Protein AF-A0A1Q3TBZ7-F1 (afdb_monomer_lite)

Sequence (294 aa):
MTLPQETADLIASLLERVKSDPQHLLSAPDRIRIYRSLGPSRVQFTEEEIKEWQSRTFVWEKHPFDFLDDADVFVENPSVDENSVIDSYKTRFRAFSKADYALSWLAVLTVEHVLFIWEGWDWRSYQFYKFNDQPKREVRKIINTARKLLQNKISFKKTFDLFCEDFCTGLNIDNWVPYQVYSVYEAAYHVLGFIISYNNDDLVKHCVIYNNRYDNYDEADYSPDFVMSSVKAYTAIDPNPPGEYKLWPLKFDLEKRLEFWLWWLSEAIPQAWELAHTSENQISSVKKNGTVKF

Structure (mmCIF, N/CA/C/O backbone):
data_AF-A0A1Q3TBZ7-F1
#
_entry.id   AF-A0A1Q3TBZ7-F1
#
loop_
_atom_site.group_PDB
_atom_site.id
_atom_site.type_symbol
_atom_site.label_atom_id
_atom_site.label_alt_id
_atom_site.label_comp_id
_atom_site.label_asym_id
_atom_site.label_entity_id
_atom_site.label_seq_id
_atom_site.pdbx_PDB_ins_code
_atom_site.Cartn_x
_atom_site.Cartn_y
_atom_site.Cartn_z
_atom_site.occupancy
_atom_site.B_iso_or_equiv
_atom_site.auth_seq_id
_atom_site.auth_comp_id
_atom_site.auth_asym_id
_atom_site.auth_atom_id
_atom_site.pdbx_PDB_model_num
ATOM 1 N N . MET A 1 1 ? -10.489 -15.122 9.606 1.00 80.38 1 MET A N 1
ATOM 2 C CA . MET A 1 1 ? -11.816 -14.485 9.516 1.00 80.38 1 MET A CA 1
ATOM 3 C C . MET A 1 1 ? -12.243 -14.471 8.057 1.00 80.38 1 MET A C 1
ATOM 5 O O . MET A 1 1 ? -11.481 -14.888 7.198 1.00 80.38 1 MET A O 1
ATOM 9 N N . THR A 1 2 ? -13.484 -14.094 7.766 1.00 91.56 2 THR A N 1
ATOM 10 C CA . THR A 1 2 ? -13.932 -13.866 6.388 1.00 91.56 2 THR A CA 1
ATOM 11 C C . THR A 1 2 ? -13.923 -12.364 6.102 1.00 91.56 2 THR A C 1
ATOM 13 O O . THR A 1 2 ? -14.198 -11.554 6.998 1.00 91.56 2 THR A O 1
ATOM 16 N N . LEU A 1 3 ? -13.571 -11.985 4.871 1.00 95.50 3 LEU A N 1
ATOM 17 C CA . LEU A 1 3 ? -13.755 -10.619 4.373 1.00 95.50 3 LEU A CA 1
ATOM 18 C C . LEU A 1 3 ? -15.242 -10.226 4.436 1.00 95.50 3 LEU A C 1
ATOM 20 O O . LEU A 1 3 ? -16.102 -11.115 4.430 1.00 95.50 3 LEU A O 1
ATOM 24 N N . PRO A 1 4 ? -15.574 -8.922 4.478 1.00 96.50 4 PRO A N 1
ATOM 25 C CA . PRO A 1 4 ? -16.933 -8.479 4.189 1.00 96.50 4 PRO A CA 1
ATOM 26 C C . PRO A 1 4 ? -17.381 -9.046 2.837 1.00 96.50 4 PRO A C 1
ATOM 28 O O . PRO A 1 4 ? -16.610 -9.027 1.876 1.00 96.50 4 PRO A O 1
ATOM 31 N N . GLN A 1 5 ? -18.612 -9.562 2.762 1.00 96.94 5 GLN A N 1
ATOM 32 C CA . GLN A 1 5 ? -19.115 -10.206 1.541 1.00 96.94 5 GLN A CA 1
ATOM 33 C C . GLN A 1 5 ? -19.041 -9.257 0.338 1.00 96.94 5 GLN A C 1
ATOM 35 O O . GLN A 1 5 ? -18.588 -9.654 -0.727 1.00 96.94 5 GLN A O 1
ATOM 40 N N . GLU A 1 6 ? -19.380 -7.982 0.545 1.00 96.75 6 GLU A N 1
ATOM 41 C CA . GLU A 1 6 ? -19.264 -6.934 -0.473 1.00 96.75 6 GLU A CA 1
ATOM 42 C C . GLU A 1 6 ? -17.832 -6.799 -1.018 1.00 96.75 6 GLU A C 1
ATOM 44 O O . GLU A 1 6 ? -17.641 -6.714 -2.230 1.00 96.75 6 GLU A O 1
ATOM 49 N N . THR A 1 7 ? -16.813 -6.835 -0.150 1.00 96.69 7 THR A N 1
ATOM 50 C CA . THR A 1 7 ? -15.405 -6.817 -0.577 1.00 96.69 7 THR A CA 1
ATOM 51 C C . THR A 1 7 ? -15.050 -8.067 -1.370 1.00 96.69 7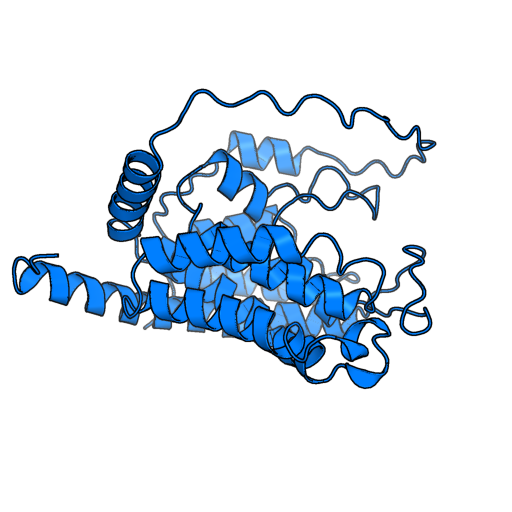 THR A C 1
ATOM 53 O O . THR A 1 7 ? -14.385 -7.963 -2.396 1.00 96.69 7 THR A O 1
ATOM 56 N N . ALA A 1 8 ? -15.485 -9.244 -0.916 1.00 97.81 8 ALA A N 1
ATOM 57 C CA . ALA A 1 8 ? -15.200 -10.504 -1.598 1.00 97.81 8 ALA A CA 1
ATOM 58 C C . ALA A 1 8 ? -15.819 -10.543 -3.008 1.00 97.81 8 ALA A C 1
ATOM 60 O O . ALA A 1 8 ? -15.132 -10.897 -3.968 1.00 97.81 8 ALA A O 1
ATOM 61 N N . ASP A 1 9 ? -17.073 -10.108 -3.144 1.00 97.94 9 ASP A N 1
ATOM 62 C CA . ASP A 1 9 ? -17.777 -10.032 -4.429 1.00 97.94 9 ASP A CA 1
ATOM 63 C C . ASP A 1 9 ? -17.117 -9.009 -5.367 1.00 97.94 9 ASP A C 1
ATOM 65 O O . ASP A 1 9 ? -16.922 -9.272 -6.559 1.00 97.94 9 ASP A O 1
ATOM 69 N N . LEU A 1 10 ? -16.709 -7.854 -4.827 1.00 97.12 10 LEU A N 1
ATOM 70 C CA . LEU A 1 10 ? -15.988 -6.831 -5.579 1.00 97.12 10 LEU A CA 1
ATOM 71 C C . LEU A 1 10 ? -14.628 -7.341 -6.074 1.00 97.12 10 LEU A C 1
ATOM 73 O O . LEU A 1 10 ? -14.306 -7.158 -7.247 1.00 97.12 10 LEU A O 1
ATOM 77 N N . ILE A 1 11 ? -13.850 -8.006 -5.215 1.00 97.81 11 ILE A N 1
ATOM 78 C CA . ILE A 1 11 ? -12.563 -8.618 -5.579 1.00 97.81 11 ILE A CA 1
ATOM 79 C C . ILE A 1 11 ? -12.757 -9.633 -6.706 1.00 97.81 11 ILE A C 1
ATOM 81 O O . ILE A 1 11 ? -12.030 -9.578 -7.697 1.00 97.81 11 ILE A O 1
ATOM 85 N N . ALA A 1 12 ? -13.754 -10.517 -6.598 1.00 97.75 12 ALA A N 1
ATOM 86 C CA . ALA A 1 12 ? -14.045 -11.507 -7.633 1.00 97.75 12 ALA A CA 1
ATOM 87 C C . ALA A 1 12 ? -14.359 -10.842 -8.985 1.00 97.75 12 ALA A C 1
ATOM 89 O O . ALA A 1 12 ? -13.811 -11.241 -10.012 1.00 97.75 12 ALA A O 1
ATOM 90 N N . SER A 1 13 ? -15.174 -9.782 -8.988 1.00 97.75 13 SER A N 1
ATOM 91 C CA . SER A 1 13 ? -15.486 -9.028 -10.207 1.00 97.75 13 SER A CA 1
ATOM 92 C C . SER A 1 13 ? -14.256 -8.332 -10.803 1.00 97.75 13 SER A C 1
ATOM 94 O O . SER A 1 13 ? -14.062 -8.362 -12.021 1.00 97.75 13 SER A O 1
ATOM 96 N N . LEU A 1 14 ? -13.417 -7.714 -9.966 1.00 96.38 14 LEU A N 1
ATOM 97 C CA . LEU A 1 14 ? -12.223 -6.995 -10.415 1.00 96.38 14 LEU A CA 1
ATOM 98 C C . LEU A 1 14 ? -11.139 -7.939 -10.936 1.00 96.38 14 LEU A C 1
ATOM 100 O O . LEU A 1 14 ? -10.486 -7.601 -11.920 1.00 96.38 14 LEU A O 1
ATOM 104 N N . LEU A 1 15 ? -10.992 -9.125 -10.342 1.00 97.44 15 LEU A N 1
ATOM 105 C CA . LEU A 1 15 ? -10.084 -10.166 -10.825 1.00 97.44 15 LEU A CA 1
ATOM 106 C C . LEU A 1 15 ? -10.409 -10.566 -12.265 1.00 97.44 15 LEU A C 1
ATOM 108 O O . LEU A 1 15 ? -9.515 -10.591 -13.107 1.00 97.44 15 LEU A O 1
ATOM 112 N N . GLU A 1 16 ? -11.679 -10.837 -12.570 1.00 97.31 16 GLU A N 1
ATOM 113 C CA . GLU A 1 16 ? -12.085 -11.199 -13.933 1.00 97.31 16 GLU A CA 1
ATOM 114 C C . GLU A 1 16 ? -11.843 -10.055 -14.916 1.00 97.31 16 GLU A C 1
ATOM 116 O O . GLU A 1 16 ? -11.332 -10.269 -16.018 1.00 97.31 16 GLU A O 1
ATOM 121 N N . ARG A 1 17 ? -12.113 -8.818 -14.492 1.00 95.94 17 ARG A N 1
ATOM 122 C CA . ARG A 1 17 ? -11.884 -7.651 -15.339 1.00 95.94 17 ARG A CA 1
ATOM 123 C C . ARG A 1 17 ? -10.400 -7.433 -15.638 1.00 95.94 17 ARG A C 1
ATOM 125 O O . ARG A 1 17 ? -10.059 -7.275 -16.805 1.00 95.94 17 ARG A O 1
ATOM 132 N N . VAL A 1 18 ? -9.525 -7.469 -14.628 1.00 93.56 18 VAL A N 1
ATOM 133 C CA . VAL A 1 18 ? -8.070 -7.294 -14.805 1.00 93.56 18 VAL A CA 1
ATOM 134 C C . VAL A 1 18 ? -7.483 -8.382 -15.709 1.00 93.56 18 VAL A C 1
ATOM 136 O O . VAL A 1 18 ? -6.652 -8.075 -16.560 1.00 93.56 18 VAL A O 1
ATOM 139 N N . LYS A 1 19 ? -7.948 -9.634 -15.590 1.00 96.25 19 LYS A N 1
ATOM 140 C CA . LYS A 1 19 ? -7.537 -10.727 -16.490 1.00 96.25 19 LYS A CA 1
ATOM 141 C C . LYS A 1 19 ? -7.968 -10.489 -17.939 1.00 96.25 19 LYS A C 1
ATOM 143 O O . LYS A 1 19 ? -7.244 -10.865 -18.853 1.00 96.25 19 LYS A O 1
ATOM 148 N N . SER A 1 20 ? -9.150 -9.904 -18.145 1.00 95.25 20 SER A N 1
ATOM 149 C CA . SER A 1 20 ? -9.705 -9.643 -19.481 1.00 95.25 20 SER A CA 1
ATOM 150 C C . SER A 1 20 ? -9.170 -8.371 -20.153 1.00 95.25 20 SER A C 1
ATOM 152 O O . SER A 1 20 ? -9.273 -8.239 -21.371 1.00 95.25 20 SER A O 1
ATOM 154 N N . ASP A 1 21 ? -8.619 -7.436 -19.376 1.00 89.38 21 ASP A N 1
ATOM 155 C CA . ASP A 1 21 ? -8.063 -6.177 -19.872 1.00 89.38 21 ASP A CA 1
ATOM 156 C C . ASP A 1 21 ? -6.666 -6.415 -20.477 1.00 89.38 21 ASP A C 1
ATOM 158 O O . ASP A 1 21 ? -5.780 -6.866 -19.754 1.00 89.38 21 ASP A O 1
ATOM 162 N N . PRO A 1 22 ? -6.413 -6.082 -21.759 1.00 85.12 22 PRO A N 1
ATOM 163 C CA . PRO A 1 22 ? -5.099 -6.262 -22.384 1.00 85.12 22 PRO A CA 1
ATOM 164 C C . PRO A 1 22 ? -3.977 -5.421 -21.752 1.00 85.12 22 PRO A C 1
ATOM 166 O O . PRO A 1 22 ? -2.804 -5.697 -21.992 1.00 85.12 22 PRO A O 1
ATOM 169 N N . GLN A 1 23 ? -4.312 -4.379 -20.989 1.00 87.56 23 GLN A N 1
ATOM 170 C CA . GLN A 1 23 ? -3.363 -3.535 -20.256 1.00 87.56 23 GLN A CA 1
ATOM 171 C C . GLN A 1 23 ? -3.287 -3.886 -18.765 1.00 87.56 23 GLN A C 1
ATOM 173 O O . GLN A 1 23 ? -2.475 -3.294 -18.041 1.00 87.56 23 GLN A O 1
ATOM 178 N N . HIS A 1 24 ? -4.121 -4.831 -18.314 1.00 88.81 24 HIS A N 1
ATOM 179 C CA . HIS A 1 24 ? -4.239 -5.276 -16.928 1.00 88.81 24 HIS A CA 1
ATOM 180 C C . HIS A 1 24 ? -4.351 -4.099 -15.951 1.00 88.81 24 HIS A C 1
ATOM 182 O O . HIS A 1 24 ? -3.611 -4.023 -14.970 1.00 88.81 24 HIS A O 1
ATOM 188 N N . LEU A 1 25 ? -5.226 -3.128 -16.237 1.00 84.69 25 LEU A N 1
ATOM 189 C CA . LEU A 1 25 ? -5.351 -1.931 -15.412 1.00 84.69 25 LEU A CA 1
ATOM 190 C C . LEU A 1 25 ? -6.338 -2.151 -14.264 1.00 84.69 25 LEU A C 1
ATOM 192 O O . LEU A 1 25 ? -7.473 -2.605 -14.436 1.00 84.69 25 LEU A O 1
ATOM 196 N N . LEU A 1 26 ? -5.920 -1.738 -13.071 1.00 87.44 26 LEU A N 1
ATOM 197 C CA . LEU A 1 26 ? -6.809 -1.543 -11.935 1.00 87.44 26 LEU A CA 1
ATOM 198 C C . LEU A 1 26 ? -6.914 -0.044 -11.663 1.00 87.44 26 LEU A C 1
ATOM 200 O O . LEU A 1 26 ? -5.992 0.550 -11.111 1.00 87.44 26 LEU A O 1
ATOM 204 N N . SER A 1 27 ? -8.022 0.573 -12.074 1.00 85.88 27 SER A N 1
ATOM 205 C CA . SER A 1 27 ? -8.202 2.027 -11.992 1.00 85.88 27 SER A CA 1
ATOM 206 C C . SER A 1 27 ? -8.231 2.543 -10.545 1.00 85.88 27 SER A C 1
ATOM 208 O O . SER A 1 27 ? -8.596 1.809 -9.621 1.00 85.88 27 SER A O 1
ATOM 210 N N . ALA A 1 28 ? -7.902 3.823 -10.338 1.00 82.38 28 ALA A N 1
ATOM 211 C CA . ALA A 1 28 ? -8.024 4.462 -9.024 1.00 82.38 28 ALA A CA 1
ATOM 212 C C . ALA A 1 28 ? -9.450 4.356 -8.437 1.00 82.38 28 ALA A C 1
ATOM 214 O O . ALA A 1 28 ? -9.572 3.942 -7.281 1.00 82.38 28 ALA A O 1
ATOM 215 N N . PRO A 1 29 ? -10.540 4.597 -9.204 1.00 82.19 29 PRO A N 1
ATOM 216 C CA . PRO A 1 29 ? -11.900 4.332 -8.734 1.00 82.19 29 PRO A CA 1
ATOM 217 C C . PRO A 1 29 ? -12.124 2.916 -8.191 1.00 82.19 29 PRO A C 1
ATOM 219 O O . PRO A 1 29 ? -12.832 2.750 -7.201 1.00 82.19 29 PRO A O 1
ATOM 222 N N . ASP A 1 30 ? -11.523 1.884 -8.786 1.00 87.69 30 ASP A N 1
ATOM 223 C CA . ASP A 1 30 ? -11.695 0.514 -8.291 1.00 87.69 30 ASP A CA 1
ATOM 224 C C . ASP A 1 30 ? -10.917 0.248 -7.009 1.00 87.69 30 ASP A C 1
ATOM 226 O O . ASP A 1 30 ? -11.451 -0.394 -6.104 1.00 87.69 30 ASP A O 1
ATOM 230 N N . ARG A 1 31 ? -9.705 0.803 -6.882 1.00 89.50 31 ARG A N 1
ATOM 231 C CA . ARG A 1 31 ? -8.958 0.773 -5.615 1.00 89.50 31 ARG A CA 1
ATOM 232 C C . ARG A 1 31 ? -9.756 1.460 -4.499 1.00 89.50 31 ARG A C 1
ATOM 234 O O . ARG A 1 31 ? -9.918 0.894 -3.423 1.00 89.50 31 ARG A O 1
ATOM 241 N N . ILE A 1 32 ? -10.367 2.612 -4.782 1.00 85.06 32 ILE A N 1
ATOM 242 C CA . ILE A 1 32 ? -11.238 3.333 -3.836 1.00 85.06 32 ILE A CA 1
ATOM 243 C C . ILE A 1 32 ? -12.468 2.499 -3.449 1.00 85.06 32 ILE A C 1
ATOM 245 O O . ILE A 1 32 ? -12.825 2.434 -2.270 1.00 85.06 32 ILE A O 1
ATOM 249 N N . ARG A 1 33 ? -13.113 1.830 -4.415 1.00 88.81 33 ARG A N 1
ATOM 250 C CA . ARG A 1 33 ? -14.248 0.930 -4.139 1.00 88.81 33 ARG A CA 1
ATOM 251 C C . ARG A 1 33 ? -13.844 -0.211 -3.210 1.00 88.81 33 ARG A C 1
ATOM 253 O O . ARG A 1 33 ? -14.590 -0.513 -2.281 1.00 88.81 33 ARG A O 1
ATOM 260 N N . ILE A 1 34 ? -12.659 -0.793 -3.406 1.00 92.38 34 ILE A N 1
ATOM 261 C CA . ILE A 1 34 ? -12.113 -1.805 -2.493 1.00 92.38 34 ILE A CA 1
ATOM 262 C C . ILE A 1 34 ? -11.983 -1.218 -1.090 1.00 92.38 34 ILE A C 1
ATOM 264 O O . ILE A 1 34 ? -12.504 -1.807 -0.144 1.00 92.38 34 ILE A O 1
ATOM 268 N N . TYR A 1 35 ? -11.367 -0.044 -0.950 1.00 90.50 35 TYR A N 1
ATOM 269 C CA . TYR A 1 35 ? -11.140 0.578 0.356 1.00 90.50 35 TYR A CA 1
ATOM 270 C C . TYR A 1 35 ? -12.447 0.862 1.102 1.00 90.50 35 TYR A C 1
ATOM 272 O O . TYR A 1 35 ? -12.544 0.566 2.290 1.00 90.50 35 TYR A O 1
ATOM 280 N N . ARG A 1 36 ? -13.480 1.342 0.399 1.00 89.12 36 ARG A N 1
ATOM 281 C CA . ARG A 1 36 ? -14.821 1.554 0.974 1.00 89.12 36 ARG A CA 1
ATOM 282 C C . ARG A 1 36 ? -15.500 0.248 1.378 1.00 89.12 36 ARG A C 1
ATOM 284 O O . ARG A 1 36 ? -16.144 0.199 2.422 1.00 89.12 36 ARG A O 1
ATOM 291 N N . SER A 1 37 ? -15.339 -0.809 0.581 1.00 93.88 37 SER A N 1
ATOM 292 C CA . SER A 1 37 ? -15.982 -2.101 0.853 1.00 93.88 37 SER A CA 1
ATOM 293 C C . SER A 1 37 ? -15.469 -2.769 2.137 1.00 93.88 37 SER A C 1
ATOM 295 O O . SER A 1 37 ? -16.189 -3.565 2.735 1.00 93.88 37 SER A O 1
ATOM 297 N N . LEU A 1 38 ? -14.254 -2.430 2.600 1.00 93.44 38 LEU A N 1
ATOM 298 C CA . LEU A 1 38 ? -13.682 -2.960 3.849 1.00 93.44 38 LEU A CA 1
ATOM 299 C C . LEU A 1 38 ? -14.475 -2.535 5.098 1.00 93.44 38 LEU A C 1
ATOM 301 O O . LEU A 1 38 ? -14.309 -3.126 6.167 1.00 93.44 38 LEU A O 1
ATOM 305 N N . GLY A 1 39 ? -15.344 -1.531 4.977 1.00 91.31 39 GLY A N 1
ATOM 306 C CA . GLY A 1 39 ? -16.244 -1.075 6.026 1.00 91.31 39 GLY A CA 1
ATOM 307 C C . GLY A 1 39 ? -16.071 0.409 6.351 1.00 91.31 39 GLY A C 1
ATOM 308 O O . GLY A 1 39 ? -15.391 1.137 5.628 1.00 91.31 39 GLY A O 1
ATOM 309 N N . PRO A 1 40 ? -16.690 0.884 7.447 1.00 88.81 40 PRO A N 1
ATOM 310 C CA . PRO A 1 40 ? -16.622 2.286 7.836 1.00 88.81 40 PRO A CA 1
ATOM 311 C C . PRO A 1 40 ? -15.175 2.706 8.109 1.00 88.81 40 PRO A C 1
ATOM 313 O O . PRO A 1 40 ? -14.590 2.280 9.101 1.00 88.81 40 PRO A O 1
ATOM 316 N N . SER A 1 41 ? -14.627 3.549 7.236 1.00 83.62 41 SER A N 1
ATOM 317 C CA . SER A 1 41 ? -13.328 4.203 7.393 1.00 83.62 41 SER A CA 1
ATOM 318 C C . SER A 1 41 ? -13.528 5.677 7.739 1.00 83.62 41 SER A C 1
ATOM 320 O O . SER A 1 41 ? -14.562 6.274 7.426 1.00 83.62 41 SER A O 1
ATOM 322 N N . ARG A 1 42 ? -12.533 6.278 8.396 1.00 75.69 42 ARG A N 1
ATOM 323 C CA . ARG A 1 42 ? -12.481 7.738 8.564 1.00 75.69 42 ARG A CA 1
ATOM 324 C C . ARG A 1 42 ? -12.285 8.463 7.238 1.00 75.69 42 ARG A C 1
ATOM 326 O O . ARG A 1 42 ? -12.772 9.576 7.094 1.00 75.69 42 ARG A O 1
ATOM 333 N N . VAL A 1 43 ? -11.627 7.812 6.285 1.00 70.06 43 VAL A N 1
ATOM 334 C CA . VAL A 1 43 ? -11.429 8.344 4.943 1.00 70.06 43 VAL A CA 1
ATOM 335 C C . VAL A 1 43 ? -12.746 8.202 4.195 1.00 70.06 43 VAL A C 1
ATOM 337 O O . VAL A 1 43 ? -13.139 7.103 3.796 1.00 70.06 43 VAL A O 1
ATOM 340 N N . GLN A 1 44 ? -13.456 9.316 4.045 1.00 71.88 44 GLN A N 1
ATOM 341 C CA . GLN A 1 44 ? -14.681 9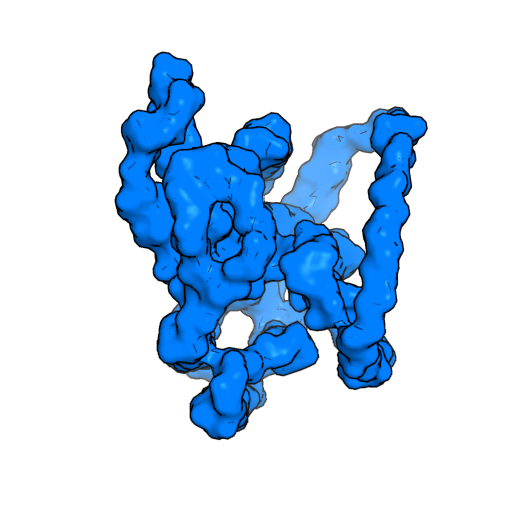.359 3.259 1.00 71.88 44 GLN A CA 1
ATOM 342 C C . GLN A 1 44 ? -14.387 9.920 1.872 1.00 71.88 44 GLN A C 1
ATOM 344 O O . GLN A 1 44 ? -13.834 11.009 1.729 1.00 71.88 44 GLN A O 1
ATOM 349 N N . PHE A 1 45 ? -14.789 9.156 0.861 1.00 70.75 45 PHE A N 1
ATOM 350 C CA . PHE A 1 45 ? -14.828 9.591 -0.528 1.00 70.75 45 PHE A CA 1
ATOM 351 C C . PHE A 1 45 ? -16.293 9.834 -0.881 1.00 70.75 45 PHE A C 1
ATOM 353 O O . PHE A 1 45 ? -17.111 8.915 -0.743 1.00 70.75 45 PHE A O 1
ATOM 360 N N . THR A 1 46 ? -16.644 11.055 -1.277 1.00 77.81 46 THR A N 1
ATOM 361 C CA . THR A 1 46 ? -18.022 11.365 -1.678 1.00 77.81 46 THR A CA 1
ATOM 362 C C . THR A 1 46 ? -18.326 10.763 -3.053 1.00 77.81 46 THR A C 1
ATOM 364 O O . THR A 1 46 ? -17.429 10.479 -3.850 1.00 77.81 46 THR A O 1
ATOM 367 N N . GLU A 1 47 ? -19.605 10.525 -3.351 1.00 76.56 47 GLU A N 1
ATOM 368 C CA . GLU A 1 47 ? -20.004 10.050 -4.683 1.00 76.56 47 GLU A CA 1
ATOM 369 C C . GLU A 1 47 ? -19.713 11.107 -5.753 1.00 76.56 47 GLU A C 1
ATOM 371 O O . GLU A 1 47 ? -19.384 10.767 -6.886 1.00 76.56 47 GLU A O 1
ATOM 376 N N . GLU A 1 48 ? -19.817 12.388 -5.400 1.00 78.81 48 GLU A N 1
ATOM 377 C CA . GLU A 1 48 ? -19.476 13.517 -6.261 1.00 78.81 48 GLU A CA 1
ATOM 378 C C . GLU A 1 48 ? -17.990 13.521 -6.598 1.00 78.81 48 GLU A C 1
ATOM 380 O O . GLU A 1 48 ? -17.644 13.645 -7.767 1.00 78.81 48 GLU A O 1
ATOM 385 N N . GLU A 1 49 ? -17.129 13.315 -5.602 1.00 70.75 49 GLU A N 1
ATOM 386 C CA . GLU A 1 49 ? -15.687 13.188 -5.787 1.00 70.75 49 GLU A CA 1
ATOM 387 C C . GLU A 1 49 ? -15.358 12.016 -6.725 1.00 70.75 49 GLU A C 1
ATOM 389 O O . GLU A 1 49 ? -14.658 12.187 -7.721 1.00 70.75 49 GLU A O 1
ATOM 394 N N . ILE A 1 50 ? -15.954 10.841 -6.490 1.00 70.50 50 ILE A N 1
ATOM 395 C CA . ILE A 1 50 ? -15.760 9.663 -7.349 1.00 70.50 50 ILE A CA 1
ATOM 396 C C . ILE A 1 50 ? -16.239 9.923 -8.778 1.00 70.50 50 ILE A C 1
ATOM 398 O O . ILE A 1 50 ? -15.534 9.581 -9.729 1.00 70.50 50 ILE A O 1
ATOM 402 N N . LYS A 1 51 ? -17.419 10.528 -8.949 1.00 73.38 51 LYS A N 1
ATOM 403 C CA . LYS A 1 51 ? -17.967 10.871 -10.268 1.00 73.38 51 LYS A CA 1
ATOM 404 C C . LYS A 1 51 ? -17.112 11.905 -10.979 1.00 73.38 51 LYS A C 1
ATOM 406 O O . LYS A 1 51 ? -16.852 11.742 -12.167 1.00 73.38 51 LYS A O 1
ATOM 411 N N . GLU A 1 52 ? -16.657 12.936 -10.271 1.00 74.56 52 GLU A N 1
ATOM 412 C CA . GLU A 1 52 ? -15.727 13.923 -10.808 1.00 74.56 52 GLU A CA 1
ATOM 413 C C . GLU A 1 52 ? -14.481 13.209 -11.340 1.00 74.56 52 GLU A C 1
ATOM 415 O O . GLU A 1 52 ? -14.091 13.427 -12.485 1.00 74.56 52 GLU A O 1
ATOM 420 N N . TRP A 1 53 ? -13.916 12.275 -10.574 1.00 66.19 53 TRP A N 1
ATOM 421 C CA . TRP A 1 53 ? -12.733 11.518 -10.985 1.00 66.19 53 TRP A CA 1
ATOM 422 C C . TRP A 1 53 ? -12.987 10.560 -12.149 1.00 66.19 53 TRP A C 1
ATOM 424 O O . TRP A 1 53 ? -12.131 10.448 -13.020 1.00 66.19 53 TRP A O 1
ATOM 434 N N . GLN A 1 54 ? -14.148 9.904 -12.200 1.00 64.94 54 GLN A N 1
ATOM 435 C CA . GLN A 1 54 ? -14.561 9.068 -13.334 1.00 64.94 54 GLN A CA 1
ATOM 436 C C . GLN A 1 54 ? -14.806 9.895 -14.603 1.00 64.94 54 GLN A C 1
ATOM 438 O O . GLN A 1 54 ? -14.603 9.400 -15.708 1.00 64.94 54 GLN A O 1
ATOM 443 N N . SER A 1 55 ? -15.255 11.144 -14.448 1.00 65.31 55 SER A N 1
ATOM 444 C CA . SER A 1 55 ? -15.594 12.043 -15.557 1.00 65.31 55 SER A CA 1
ATOM 445 C C . SER A 1 55 ? -14.388 12.726 -16.197 1.00 65.31 55 SER A C 1
ATOM 447 O O . SER A 1 55 ? -14.513 13.279 -17.289 1.00 65.31 55 SER A O 1
ATOM 449 N N . ARG A 1 56 ? -13.218 12.690 -15.547 1.00 63.22 56 ARG A N 1
ATOM 450 C CA . ARG A 1 56 ? -11.971 13.205 -16.119 1.00 63.22 56 ARG A CA 1
ATOM 451 C C . ARG A 1 56 ? -11.528 12.274 -17.252 1.00 63.22 56 ARG A C 1
ATOM 453 O O . ARG A 1 56 ? -10.794 11.316 -17.044 1.00 63.22 56 ARG A O 1
ATOM 460 N N . THR A 1 57 ? -12.033 12.538 -18.456 1.00 45.41 57 THR A N 1
ATOM 461 C CA . THR A 1 57 ? -11.667 11.821 -19.679 1.00 45.41 57 THR A CA 1
ATOM 462 C C . THR A 1 57 ? -10.248 12.167 -20.117 1.00 45.41 57 THR A C 1
ATOM 464 O O . THR A 1 57 ? -9.871 13.330 -20.238 1.00 45.41 57 THR A O 1
ATOM 467 N N . PHE A 1 58 ? -9.500 11.110 -20.392 1.00 48.41 58 PHE A N 1
ATOM 468 C CA . PHE A 1 58 ? -8.128 11.053 -20.878 1.00 48.41 58 PHE A CA 1
ATOM 469 C C . PHE A 1 58 ? -8.002 11.689 -22.284 1.00 48.41 58 PHE A C 1
ATOM 471 O O . PHE A 1 58 ? -8.473 11.109 -23.262 1.00 48.41 58 PHE A O 1
ATOM 478 N N . VAL A 1 59 ? -7.411 12.884 -22.419 1.00 40.97 59 VAL A N 1
ATOM 479 C CA . VAL A 1 59 ? -7.064 13.481 -23.733 1.00 40.97 59 VAL A CA 1
ATOM 480 C C . VAL A 1 59 ? -5.544 13.505 -23.974 1.00 40.97 59 VAL A C 1
ATOM 482 O O . VAL A 1 59 ? -4.853 14.372 -23.448 1.00 40.97 59 VAL A O 1
ATOM 485 N N . TRP A 1 60 ? -5.043 12.580 -24.805 1.00 37.72 60 TRP A N 1
ATOM 486 C CA . TRP A 1 60 ? -3.625 12.363 -25.171 1.00 37.72 60 TRP A CA 1
ATOM 487 C C . TRP A 1 60 ? -2.987 13.483 -26.029 1.00 37.72 60 TRP A C 1
ATOM 489 O O . TRP A 1 60 ? -2.234 13.203 -26.966 1.00 37.72 60 TRP A O 1
ATOM 499 N N . GLU A 1 61 ? -3.298 14.757 -25.796 1.00 37.41 61 GLU A N 1
ATOM 500 C CA . GLU A 1 61 ? -2.730 15.844 -26.602 1.00 37.41 61 GLU A CA 1
ATOM 501 C C . GLU A 1 61 ? -1.442 16.407 -25.984 1.00 37.41 61 GLU A C 1
ATOM 503 O O . GLU A 1 61 ? -1.380 16.798 -24.818 1.00 37.41 61 GLU A O 1
ATOM 508 N N . LYS A 1 62 ? -0.388 16.410 -26.812 1.00 36.75 62 LYS A N 1
ATOM 509 C CA . LYS A 1 62 ? 0.964 16.893 -26.512 1.00 36.75 62 LYS A CA 1
ATOM 510 C C . LYS A 1 62 ? 0.926 18.360 -26.076 1.00 36.75 62 LYS A C 1
ATOM 512 O O . LYS A 1 62 ? 0.735 19.226 -26.930 1.00 36.75 62 LYS A O 1
ATOM 517 N N . HIS A 1 63 ? 1.205 18.655 -24.811 1.00 38.41 63 HIS A N 1
ATOM 518 C CA . HIS A 1 63 ? 1.601 20.002 -24.410 1.00 38.41 63 HIS A CA 1
ATOM 519 C C . HIS A 1 63 ? 3.131 20.129 -24.385 1.00 38.41 63 HIS A C 1
ATOM 521 O O . HIS A 1 63 ? 3.821 19.219 -23.922 1.00 38.41 63 HIS A O 1
ATOM 527 N N . PRO A 1 64 ? 3.680 21.242 -24.899 1.00 38.09 64 PRO A N 1
ATOM 528 C CA . PRO A 1 64 ? 5.071 21.606 -24.677 1.00 38.09 64 PRO A CA 1
ATOM 529 C C . PRO A 1 64 ? 5.284 22.023 -23.211 1.00 38.09 64 PRO A C 1
ATOM 531 O O . PRO A 1 64 ? 4.461 22.735 -22.639 1.00 38.09 64 PRO A O 1
ATOM 534 N N . PHE A 1 65 ? 6.381 21.547 -22.619 1.00 40.41 65 PHE A N 1
ATOM 535 C CA . PHE A 1 65 ? 6.817 21.853 -21.255 1.00 40.41 65 PHE A CA 1
ATOM 536 C C . PHE A 1 65 ? 7.316 23.302 -21.144 1.00 40.41 65 PHE A C 1
ATOM 538 O O . PHE A 1 65 ? 8.339 23.628 -21.742 1.00 40.41 65 PHE A O 1
ATOM 545 N N . ASP A 1 66 ? 6.665 24.112 -20.311 1.00 36.72 66 ASP A N 1
ATOM 546 C CA . ASP A 1 66 ? 7.271 25.295 -19.693 1.00 36.72 66 ASP A CA 1
ATOM 547 C C . ASP A 1 66 ? 7.497 24.963 -18.208 1.00 36.72 66 ASP A C 1
ATOM 549 O O . ASP A 1 66 ? 6.546 24.833 -17.435 1.00 36.72 66 ASP A O 1
ATOM 553 N N . PHE A 1 67 ? 8.757 24.752 -17.815 1.00 39.72 67 PHE A N 1
ATOM 554 C CA . PHE A 1 67 ? 9.149 24.601 -16.411 1.00 39.72 67 PHE A CA 1
ATOM 555 C C . PHE A 1 67 ? 8.861 25.918 -15.676 1.00 39.72 67 PHE A C 1
ATOM 557 O O . PHE A 1 67 ? 9.431 26.954 -16.017 1.00 39.72 67 PHE A O 1
ATOM 564 N N . LEU A 1 68 ? 7.979 25.889 -14.674 1.00 38.22 68 LEU A N 1
ATOM 565 C CA . LEU A 1 68 ? 7.798 27.008 -13.752 1.00 38.22 68 LEU A CA 1
ATOM 566 C C . LEU A 1 68 ? 8.923 26.977 -12.711 1.00 38.22 68 LEU A C 1
ATOM 568 O O . LEU A 1 68 ? 8.961 26.103 -11.849 1.00 38.22 68 LEU A O 1
ATOM 572 N N . ASP A 1 69 ? 9.812 27.962 -12.808 1.00 40.22 69 ASP A N 1
ATOM 573 C CA . ASP A 1 69 ? 10.926 28.291 -11.903 1.00 40.22 69 ASP A CA 1
ATOM 574 C C . ASP A 1 69 ? 10.448 28.883 -10.547 1.00 40.22 69 ASP A C 1
ATOM 576 O O . ASP A 1 69 ? 11.125 29.706 -9.935 1.00 40.22 69 ASP A O 1
ATOM 580 N N . ASP A 1 70 ? 9.272 28.491 -10.043 1.00 39.47 70 ASP A N 1
ATOM 581 C CA . ASP A 1 70 ? 8.671 29.056 -8.819 1.00 39.47 70 ASP A CA 1
ATOM 582 C C . ASP A 1 70 ? 9.149 28.334 -7.545 1.00 39.47 70 ASP A C 1
ATOM 584 O O . ASP A 1 70 ? 8.370 27.932 -6.676 1.00 39.47 70 ASP A O 1
ATOM 588 N N . ALA A 1 71 ? 10.462 28.165 -7.416 1.00 42.28 71 ALA A N 1
ATOM 589 C CA . ALA A 1 71 ? 11.101 27.625 -6.225 1.00 42.28 71 ALA A CA 1
ATOM 590 C C . ALA A 1 71 ? 11.433 28.733 -5.213 1.00 42.28 71 ALA A C 1
ATOM 592 O O . ALA A 1 71 ? 12.586 28.839 -4.839 1.00 42.28 71 ALA A O 1
ATOM 593 N N . ASP A 1 72 ? 10.484 29.578 -4.782 1.00 40.47 72 ASP A N 1
ATOM 594 C CA . ASP A 1 72 ? 10.791 30.598 -3.757 1.00 40.47 72 ASP A CA 1
ATOM 595 C C . ASP A 1 72 ? 9.553 31.229 -3.082 1.00 40.47 72 ASP A C 1
ATOM 597 O O . ASP A 1 72 ? 9.343 32.434 -3.146 1.00 40.47 72 ASP A O 1
ATOM 601 N N . VAL A 1 73 ? 8.739 30.445 -2.359 1.00 36.59 73 VAL A N 1
ATOM 602 C CA . VAL A 1 73 ? 8.012 30.963 -1.175 1.00 36.59 73 VAL A CA 1
ATOM 603 C C . VAL A 1 73 ? 7.798 29.832 -0.156 1.00 36.59 73 VAL A C 1
ATOM 605 O O . VAL A 1 73 ? 6.702 29.286 -0.022 1.00 36.59 73 VAL A O 1
ATOM 608 N N . PHE A 1 74 ? 8.825 29.482 0.626 1.00 37.69 74 PHE A N 1
ATOM 609 C CA . PHE A 1 74 ? 8.568 28.843 1.921 1.00 37.69 74 PHE A CA 1
ATOM 610 C C . PHE A 1 74 ? 7.938 29.903 2.826 1.00 37.69 74 PHE A C 1
ATOM 612 O O . PHE A 1 74 ? 8.632 30.692 3.462 1.00 37.69 74 PHE A O 1
ATOM 619 N N . VAL A 1 75 ? 6.606 29.968 2.841 1.00 36.75 75 VAL A N 1
ATOM 620 C CA . VAL A 1 75 ? 5.883 30.742 3.851 1.00 36.75 75 VAL A CA 1
ATOM 621 C C . VAL A 1 75 ? 6.303 30.163 5.198 1.00 36.75 75 VAL A C 1
ATOM 623 O O . VAL A 1 75 ? 6.013 28.998 5.473 1.00 36.75 75 VAL A O 1
ATOM 626 N N . GLU A 1 76 ? 7.018 30.944 6.014 1.00 38.38 76 GLU A N 1
ATOM 627 C CA . GLU A 1 76 ? 7.273 30.604 7.413 1.00 38.38 76 GLU A CA 1
ATOM 628 C C . GLU A 1 76 ? 5.916 30.369 8.075 1.00 38.38 76 GLU A C 1
ATOM 630 O O . GLU A 1 76 ? 5.173 31.301 8.393 1.00 38.38 76 GLU A O 1
ATOM 635 N N . ASN A 1 77 ? 5.546 29.095 8.196 1.00 49.81 77 ASN A N 1
ATOM 636 C CA . ASN A 1 77 ? 4.293 28.717 8.813 1.00 49.81 77 ASN A CA 1
ATOM 637 C C . ASN A 1 77 ? 4.380 29.183 10.275 1.00 49.81 77 ASN A C 1
ATOM 639 O O . ASN A 1 77 ? 5.361 28.849 10.950 1.00 49.81 77 ASN A O 1
ATOM 643 N N . PRO A 1 78 ? 3.411 29.973 10.773 1.00 44.97 78 PRO A N 1
ATOM 644 C CA . PRO A 1 78 ? 3.438 30.474 12.141 1.00 44.97 78 PRO A CA 1
ATOM 645 C C . PRO A 1 78 ? 3.634 29.300 13.095 1.00 44.97 78 PRO A C 1
ATOM 647 O O . PRO A 1 78 ? 2.990 28.273 12.906 1.00 44.97 78 PRO A O 1
ATOM 650 N N . SER A 1 79 ? 4.531 29.453 14.075 1.00 55.50 79 SER A N 1
ATOM 651 C CA . SER A 1 79 ? 5.009 28.410 14.993 1.00 55.50 79 SER A CA 1
ATOM 652 C C . SER A 1 79 ? 3.893 27.467 15.458 1.00 55.50 79 SER A C 1
ATOM 654 O O . SER A 1 79 ? 3.216 27.719 16.460 1.00 55.50 79 SER A O 1
ATOM 656 N N . VAL A 1 80 ? 3.676 26.383 14.717 1.00 67.44 80 VAL A N 1
ATOM 657 C CA . VAL A 1 80 ? 2.727 25.352 15.107 1.00 67.44 80 VAL A CA 1
ATOM 658 C C . VAL A 1 80 ? 3.412 24.561 16.211 1.00 67.44 80 VAL A C 1
ATOM 660 O O . VAL A 1 80 ? 4.506 24.041 16.006 1.00 67.44 80 VAL A O 1
ATOM 663 N N . ASP A 1 81 ? 2.797 24.495 17.391 1.00 79.12 81 ASP A N 1
ATOM 664 C CA . ASP A 1 81 ? 3.298 23.650 18.475 1.00 79.12 81 ASP A CA 1
ATOM 665 C C . ASP A 1 81 ? 3.301 22.187 18.010 1.00 79.12 81 ASP A C 1
ATOM 667 O O . ASP A 1 81 ? 2.249 21.565 17.837 1.00 79.12 81 ASP A O 1
ATOM 671 N N . GLU A 1 82 ? 4.499 21.645 17.796 1.00 75.00 82 GLU A N 1
ATOM 672 C CA . GLU A 1 82 ? 4.734 20.273 17.349 1.00 75.00 82 GLU A CA 1
ATOM 673 C C . GLU A 1 82 ? 4.008 19.257 18.244 1.00 75.00 82 GLU A C 1
ATOM 675 O O . GLU A 1 82 ? 3.446 18.275 17.756 1.00 75.00 82 GLU A O 1
ATOM 680 N N . ASN A 1 83 ? 3.928 19.521 19.554 1.00 77.88 83 ASN A N 1
ATOM 681 C CA . ASN A 1 83 ? 3.251 18.625 20.490 1.00 77.88 83 ASN A CA 1
ATOM 682 C C . ASN A 1 83 ? 1.740 18.590 20.249 1.00 77.88 83 ASN A C 1
ATOM 684 O O . ASN A 1 83 ? 1.145 17.515 20.282 1.00 77.88 83 ASN A O 1
ATOM 688 N N . SER A 1 84 ? 1.131 19.736 19.933 1.00 77.81 84 SER A N 1
ATOM 689 C CA . SER A 1 84 ? -0.286 19.826 19.560 1.00 77.81 84 SER A CA 1
ATOM 690 C C . SER A 1 84 ? -0.590 19.012 18.295 1.00 77.81 84 SER A C 1
ATOM 692 O O . SER A 1 84 ? -1.581 18.275 18.232 1.00 77.81 84 SER A O 1
ATOM 694 N N . VAL A 1 85 ? 0.307 19.066 17.306 1.00 72.75 85 VAL A N 1
ATOM 695 C CA . VAL A 1 85 ? 0.205 18.276 16.069 1.00 72.75 85 VAL A CA 1
ATOM 696 C C . VAL A 1 85 ? 0.312 16.780 16.370 1.00 72.75 85 VAL A C 1
ATOM 698 O O . VAL A 1 85 ? -0.557 15.999 15.970 1.00 72.75 85 VAL A O 1
ATOM 701 N N . ILE A 1 86 ? 1.327 16.378 17.138 1.00 74.69 86 ILE A N 1
ATOM 702 C CA . ILE A 1 86 ? 1.548 14.985 17.545 1.00 74.69 86 ILE A CA 1
ATOM 703 C C . ILE A 1 86 ? 0.356 14.445 18.346 1.00 74.69 86 ILE A C 1
ATOM 705 O O . ILE A 1 86 ? -0.100 13.328 18.085 1.00 74.69 86 ILE A O 1
ATOM 709 N N . ASP A 1 87 ? -0.176 15.209 19.300 1.00 76.00 87 ASP A N 1
ATOM 710 C CA . ASP A 1 87 ? -1.304 14.786 20.135 1.00 76.00 87 ASP A CA 1
ATOM 711 C C . ASP A 1 87 ? -2.605 14.666 19.335 1.00 76.00 87 ASP A C 1
ATOM 713 O O . ASP A 1 87 ? -3.374 13.714 19.544 1.00 76.00 87 ASP A O 1
ATOM 717 N N . SER A 1 88 ? -2.823 15.564 18.369 1.00 74.44 88 SER A N 1
ATOM 718 C CA . SER A 1 88 ? -3.925 15.465 17.408 1.00 74.44 88 SER A CA 1
ATOM 719 C C . SER A 1 88 ? -3.832 14.162 16.610 1.00 74.44 88 SER A C 1
ATOM 721 O O . SER A 1 88 ? -4.785 13.375 16.600 1.00 74.44 88 SER A O 1
ATOM 723 N N . TYR A 1 89 ? -2.672 13.860 16.017 1.00 73.62 89 TYR A N 1
ATOM 724 C CA . TYR A 1 89 ? -2.497 12.625 15.251 1.00 73.62 89 TYR A CA 1
ATOM 725 C C . TYR A 1 89 ? -2.602 11.364 16.120 1.00 73.62 89 TYR A C 1
ATOM 727 O O . TYR A 1 89 ? -3.300 10.412 15.760 1.00 73.62 89 TYR A O 1
ATOM 735 N N . LYS A 1 90 ? -1.988 11.360 17.307 1.00 74.81 90 LYS A N 1
ATOM 736 C CA . LYS A 1 90 ? -2.026 10.239 18.261 1.00 74.81 90 LYS A CA 1
ATOM 737 C C . LYS A 1 90 ? -3.446 9.914 18.714 1.00 74.81 90 LYS A C 1
ATOM 739 O O . LYS A 1 90 ? -3.818 8.740 18.792 1.00 74.81 90 LYS A O 1
ATOM 744 N N . THR A 1 91 ? -4.241 10.935 19.031 1.00 75.50 91 THR A N 1
ATOM 745 C CA . THR A 1 91 ? -5.643 10.762 19.441 1.00 75.50 91 THR A CA 1
ATOM 746 C C . THR A 1 91 ? -6.456 10.104 18.333 1.00 75.50 91 THR A C 1
ATOM 748 O O . THR A 1 91 ? -7.275 9.224 18.603 1.00 75.50 91 THR A O 1
ATOM 751 N N . ARG A 1 92 ? -6.185 10.468 17.079 1.00 69.62 92 ARG A N 1
ATOM 752 C CA . ARG A 1 92 ? -6.908 9.950 15.917 1.00 69.62 92 ARG A CA 1
ATOM 753 C C . ARG A 1 92 ? -6.450 8.550 15.498 1.00 69.62 92 ARG A C 1
ATOM 755 O O . ARG A 1 92 ? -7.307 7.717 15.227 1.00 69.62 92 ARG A O 1
ATOM 762 N N . PHE A 1 93 ? -5.152 8.234 15.570 1.00 76.50 93 PHE A N 1
ATOM 763 C CA . PHE A 1 93 ? -4.639 6.866 15.366 1.00 76.50 93 PHE A CA 1
ATOM 764 C C . PHE A 1 93 ? -5.284 5.858 16.333 1.00 76.50 93 PHE A C 1
ATOM 766 O O . PHE A 1 93 ? -5.650 4.749 15.959 1.00 76.50 93 PHE A O 1
ATOM 773 N N . ARG A 1 94 ? -5.525 6.264 17.588 1.00 78.12 94 ARG A N 1
ATOM 774 C CA . ARG A 1 94 ? -6.241 5.443 18.589 1.00 78.12 94 ARG A CA 1
ATOM 775 C C . ARG A 1 94 ? -7.711 5.178 18.251 1.00 78.12 94 ARG A C 1
ATOM 777 O O . ARG A 1 94 ? -8.353 4.386 18.954 1.00 78.12 94 ARG A O 1
ATOM 784 N N . ALA A 1 95 ? -8.243 5.866 17.250 1.00 82.88 95 ALA A N 1
ATOM 785 C CA . ALA A 1 95 ? -9.620 5.788 16.800 1.00 82.88 95 ALA A CA 1
ATOM 786 C C . ALA A 1 95 ? -9.741 5.227 15.373 1.00 82.88 95 ALA A C 1
ATOM 788 O O . ALA A 1 95 ? -10.771 5.442 14.730 1.00 82.88 95 ALA A O 1
ATOM 789 N N . PHE A 1 96 ? -8.707 4.518 14.903 1.00 87.62 96 PHE A N 1
ATOM 790 C CA . PHE A 1 96 ? -8.778 3.681 13.711 1.00 87.62 96 PHE A CA 1
ATOM 791 C C . PHE A 1 96 ? -9.883 2.636 13.867 1.00 87.62 96 PHE A C 1
ATOM 793 O O . PHE A 1 96 ? -9.956 1.918 14.869 1.00 87.62 96 PHE A O 1
ATOM 800 N N . SER A 1 97 ? -10.735 2.571 12.854 1.00 90.50 97 SER A N 1
ATOM 801 C CA . SER A 1 97 ? -11.634 1.452 12.614 1.00 90.50 97 SER A CA 1
ATOM 802 C C . SER A 1 97 ? -10.847 0.223 12.151 1.00 90.50 97 SER A C 1
ATOM 804 O O . SER A 1 97 ? -9.677 0.303 11.763 1.00 90.50 97 SER A O 1
ATOM 806 N N . LYS A 1 98 ? -11.513 -0.933 12.110 1.00 92.44 98 LYS A N 1
ATOM 807 C CA . LYS A 1 98 ? -10.954 -2.127 11.474 1.00 92.44 98 LYS A CA 1
ATOM 808 C C . LYS A 1 98 ? -10.593 -1.893 9.999 1.00 92.44 98 LYS A C 1
ATOM 810 O O . LYS A 1 98 ? -9.566 -2.398 9.554 1.00 92.44 98 LYS A O 1
ATOM 815 N N . ALA A 1 99 ? -11.393 -1.114 9.266 1.00 92.06 99 ALA A N 1
ATOM 816 C CA . ALA A 1 99 ? -11.111 -0.768 7.873 1.00 92.06 99 ALA A CA 1
ATOM 817 C C . ALA A 1 99 ? -9.829 0.074 7.748 1.00 92.06 99 ALA A C 1
ATOM 819 O O . ALA A 1 99 ? -9.000 -0.211 6.888 1.00 92.06 99 ALA A O 1
ATOM 820 N N . ASP A 1 100 ? -9.604 1.025 8.663 1.00 90.75 100 ASP A N 1
ATOM 821 C CA . ASP A 1 100 ? -8.382 1.846 8.683 1.00 90.75 100 ASP A CA 1
ATOM 822 C C . ASP A 1 100 ? -7.130 0.996 8.954 1.00 90.75 100 ASP A C 1
ATOM 824 O O . ASP A 1 100 ? -6.097 1.151 8.295 1.00 90.75 100 ASP A O 1
ATOM 828 N N . TYR A 1 101 ? -7.228 0.036 9.884 1.00 93.12 101 TYR A N 1
ATOM 829 C CA . TYR A 1 101 ? -6.161 -0.942 10.103 1.00 93.12 101 TYR A CA 1
ATOM 830 C C . TYR A 1 101 ? -5.934 -1.837 8.887 1.00 93.12 101 TYR A C 1
ATOM 832 O O . TYR A 1 101 ? -4.782 -2.110 8.559 1.00 93.12 101 TYR A O 1
ATOM 840 N N . ALA A 1 102 ? -6.997 -2.297 8.226 1.00 94.88 102 ALA A N 1
ATOM 841 C CA . ALA A 1 102 ? -6.884 -3.145 7.044 1.00 94.88 102 ALA A CA 1
ATOM 842 C C . ALA A 1 102 ? -6.192 -2.403 5.908 1.00 94.88 102 ALA A C 1
ATOM 844 O O . ALA A 1 102 ? -5.250 -2.931 5.329 1.00 94.88 102 ALA A O 1
ATOM 845 N N . LEU A 1 103 ? -6.568 -1.153 5.652 1.00 92.69 103 LEU A N 1
ATOM 846 C CA . LEU A 1 103 ? -5.927 -0.354 4.619 1.00 92.69 103 LEU A CA 1
ATOM 847 C C . LEU A 1 103 ? -4.459 -0.043 4.955 1.00 92.69 103 LEU A C 1
ATOM 849 O O . LEU A 1 103 ? -3.590 -0.144 4.093 1.00 92.69 103 LEU A O 1
ATOM 853 N N . SER A 1 104 ? -4.154 0.243 6.221 1.00 93.31 104 SER A N 1
ATOM 854 C CA . SER A 1 104 ? -2.772 0.453 6.673 1.00 93.31 104 SER A CA 1
ATOM 855 C C . SER A 1 104 ? -1.904 -0.804 6.538 1.00 93.31 104 SER A C 1
ATOM 857 O O . SER A 1 104 ? -0.752 -0.727 6.114 1.00 93.31 104 SER A O 1
ATOM 859 N N . TRP A 1 105 ? -2.446 -1.977 6.881 1.00 96.62 105 TRP A N 1
ATOM 860 C CA . TRP A 1 105 ? -1.753 -3.251 6.688 1.00 96.62 105 TRP A CA 1
ATOM 861 C C . TRP A 1 105 ? -1.599 -3.604 5.213 1.00 96.62 105 TRP A C 1
ATOM 863 O O . TRP A 1 105 ? -0.548 -4.108 4.829 1.00 96.62 105 TRP A O 1
ATOM 873 N N . LEU A 1 106 ? -2.602 -3.305 4.387 1.00 96.25 106 LEU A N 1
ATOM 874 C CA . LEU A 1 106 ? -2.527 -3.482 2.942 1.00 96.25 106 LEU A CA 1
ATOM 875 C C . LEU A 1 106 ? -1.388 -2.645 2.361 1.00 96.25 106 LEU A C 1
ATOM 877 O O . LEU A 1 106 ? -0.603 -3.164 1.574 1.00 96.25 106 LEU A O 1
ATOM 881 N N . ALA A 1 107 ? -1.241 -1.397 2.808 1.00 94.38 107 ALA A N 1
ATOM 882 C CA . ALA A 1 107 ? -0.147 -0.522 2.403 1.00 94.38 107 ALA A CA 1
ATOM 883 C C . ALA A 1 107 ? 1.228 -1.129 2.728 1.00 94.38 107 ALA A C 1
ATOM 885 O O . ALA A 1 107 ? 2.082 -1.248 1.850 1.00 94.38 107 ALA A O 1
ATOM 886 N N . VAL A 1 108 ? 1.405 -1.625 3.957 1.00 97.00 108 VAL A N 1
ATOM 887 C CA . VAL A 1 108 ? 2.624 -2.337 4.374 1.00 97.00 108 VAL A CA 1
ATOM 888 C C . VAL A 1 108 ? 2.895 -3.568 3.504 1.00 97.00 108 VAL A C 1
ATOM 890 O O . VAL A 1 108 ? 3.999 -3.697 2.979 1.00 97.00 108 VAL A O 1
ATOM 893 N N . LEU A 1 109 ? 1.909 -4.455 3.332 1.00 97.94 109 LEU A N 1
ATOM 894 C 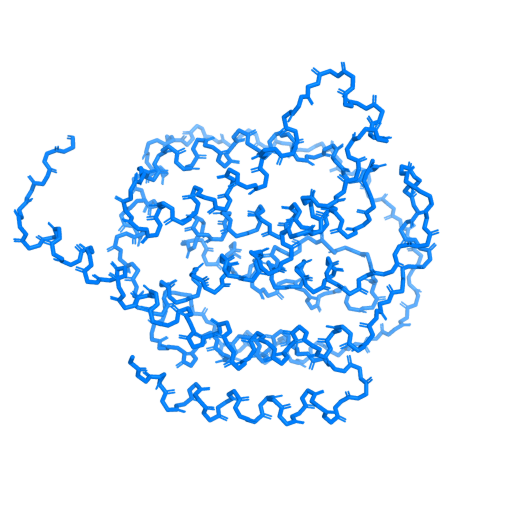CA . LEU A 1 109 ? 2.067 -5.688 2.549 1.00 97.94 109 LEU A CA 1
ATOM 895 C C . LEU A 1 109 ? 2.418 -5.391 1.086 1.00 97.94 109 LEU A C 1
ATOM 897 O O . LEU A 1 109 ? 3.245 -6.083 0.499 1.00 97.94 109 LEU A O 1
ATOM 901 N N . THR A 1 110 ? 1.817 -4.343 0.521 1.00 97.25 110 THR A N 1
ATOM 902 C CA . THR A 1 110 ? 2.042 -3.910 -0.865 1.00 97.25 110 THR A CA 1
ATOM 903 C C . THR A 1 110 ? 3.510 -3.557 -1.105 1.00 97.25 110 THR A C 1
ATOM 905 O O . THR A 1 110 ? 4.097 -4.017 -2.081 1.00 97.25 110 THR A O 1
ATOM 908 N N . VAL A 1 111 ? 4.142 -2.831 -0.177 1.00 96.81 111 VAL A N 1
ATOM 909 C CA . VAL A 1 111 ? 5.569 -2.493 -0.298 1.00 96.81 111 VAL A CA 1
ATOM 910 C C . VAL A 1 111 ? 6.475 -3.671 0.047 1.00 96.81 111 VAL A C 1
ATOM 912 O O . VAL A 1 111 ? 7.508 -3.861 -0.592 1.00 96.81 111 VAL A O 1
ATOM 915 N N . GLU A 1 112 ? 6.098 -4.505 1.021 1.00 97.44 112 GLU A N 1
ATOM 916 C CA . GLU A 1 112 ? 6.846 -5.730 1.336 1.00 97.44 112 GLU A CA 1
ATOM 917 C C . GLU A 1 112 ? 6.971 -6.658 0.119 1.00 97.44 112 GLU A C 1
ATOM 919 O O . GLU A 1 112 ? 8.019 -7.278 -0.061 1.00 97.44 112 GLU A O 1
ATOM 924 N N . HIS A 1 113 ? 5.953 -6.702 -0.745 1.00 98.06 113 HIS A N 1
ATOM 925 C CA . HIS A 1 113 ? 5.967 -7.505 -1.968 1.00 98.06 113 HIS A CA 1
ATOM 926 C C . HIS A 1 113 ? 7.037 -7.068 -2.973 1.00 98.06 113 HIS A C 1
ATOM 928 O O . HIS A 1 113 ? 7.580 -7.906 -3.685 1.00 98.06 113 HIS A O 1
ATOM 934 N N . VAL A 1 114 ? 7.394 -5.782 -3.002 1.00 97.50 114 VAL A N 1
ATOM 935 C CA . VAL A 1 114 ? 8.401 -5.231 -3.928 1.00 97.50 114 VAL A CA 1
ATOM 936 C C . VAL A 1 114 ? 9.751 -4.963 -3.263 1.00 97.50 114 VAL A C 1
ATOM 938 O O . VAL A 1 114 ? 10.717 -4.588 -3.925 1.00 97.50 114 VAL A O 1
ATOM 941 N N . LEU A 1 115 ? 9.864 -5.211 -1.955 1.00 95.69 115 LEU A N 1
ATOM 942 C CA . LEU A 1 115 ? 11.062 -4.925 -1.166 1.00 95.69 115 LEU A CA 1
ATOM 943 C C . LEU A 1 115 ? 12.306 -5.676 -1.670 1.00 95.69 115 LEU A C 1
ATOM 945 O O . LEU A 1 115 ? 13.425 -5.177 -1.548 1.00 95.69 115 LEU A O 1
ATOM 949 N N . PHE A 1 116 ? 12.123 -6.846 -2.287 1.00 95.94 116 PHE A N 1
ATOM 950 C CA . PHE A 1 116 ? 13.222 -7.626 -2.860 1.00 95.94 116 PHE A CA 1
ATOM 951 C C . PHE A 1 116 ? 13.996 -6.864 -3.949 1.00 95.94 116 PHE A C 1
ATOM 953 O O . PHE A 1 116 ? 15.180 -7.132 -4.138 1.00 95.94 116 PHE A O 1
ATOM 960 N N . ILE A 1 117 ? 13.369 -5.899 -4.634 1.00 94.69 117 ILE A N 1
ATOM 961 C CA . ILE A 1 117 ? 14.017 -5.060 -5.654 1.00 94.69 117 ILE A CA 1
ATOM 962 C C . ILE A 1 117 ? 15.053 -4.144 -4.996 1.00 94.69 117 ILE A C 1
ATOM 964 O O . ILE A 1 117 ? 16.202 -4.090 -5.430 1.00 94.69 117 ILE A O 1
ATOM 968 N N . TRP A 1 118 ? 14.678 -3.489 -3.894 1.00 92.62 118 TRP A N 1
ATOM 969 C CA . TRP A 1 118 ? 15.586 -2.656 -3.099 1.00 92.62 118 TRP A CA 1
ATOM 970 C C . TRP A 1 118 ? 16.733 -3.470 -2.495 1.00 92.62 118 TRP A C 1
ATOM 972 O O . TRP A 1 118 ? 17.893 -3.053 -2.467 1.00 92.62 118 TRP A O 1
ATOM 982 N N . GLU A 1 119 ? 16.408 -4.658 -1.989 1.00 91.00 119 GLU A N 1
ATOM 983 C CA . GLU A 1 119 ? 17.360 -5.522 -1.293 1.00 91.00 119 GLU A CA 1
ATOM 984 C C . GLU A 1 119 ? 18.325 -6.241 -2.239 1.00 91.00 119 GLU A C 1
ATOM 986 O O . GLU A 1 119 ? 19.470 -6.503 -1.854 1.00 91.00 119 GLU A O 1
ATOM 991 N N . GLY A 1 120 ? 17.861 -6.545 -3.452 1.00 90.88 120 GLY A N 1
ATOM 992 C CA . GLY A 1 120 ? 18.625 -7.181 -4.519 1.00 90.88 120 GLY A CA 1
ATOM 993 C C . GLY A 1 120 ? 19.486 -6.215 -5.332 1.00 90.88 120 GLY A C 1
ATOM 994 O O . GLY A 1 120 ? 20.347 -6.675 -6.079 1.00 90.88 120 GLY A O 1
ATOM 995 N N . TRP A 1 121 ? 19.292 -4.901 -5.184 1.00 88.62 121 TRP A N 1
ATOM 996 C CA . TRP A 1 121 ? 20.101 -3.900 -5.874 1.00 88.62 121 TRP A CA 1
ATOM 997 C C . TRP A 1 121 ? 21.578 -3.968 -5.455 1.00 88.62 121 TRP A C 1
ATOM 999 O O . TRP A 1 121 ? 21.900 -4.056 -4.263 1.00 88.62 121 TRP A O 1
ATOM 1009 N N . ASP A 1 122 ? 22.498 -3.906 -6.427 1.00 85.88 122 ASP A N 1
ATOM 1010 C CA . ASP A 1 122 ? 23.933 -3.847 -6.134 1.00 85.88 122 ASP A CA 1
ATOM 1011 C C . ASP A 1 122 ? 24.330 -2.434 -5.717 1.00 85.88 122 ASP A C 1
ATOM 1013 O O . ASP A 1 122 ? 24.844 -1.637 -6.494 1.00 85.88 122 ASP A O 1
ATOM 1017 N N . TRP A 1 123 ? 24.147 -2.143 -4.436 1.00 82.94 123 TRP A N 1
ATOM 1018 C CA . TRP A 1 123 ? 24.494 -0.851 -3.861 1.00 82.94 123 TRP A CA 1
ATOM 1019 C C . TRP A 1 123 ? 25.973 -0.455 -4.030 1.00 82.94 123 TRP A C 1
ATOM 1021 O O . TRP A 1 123 ? 26.298 0.715 -3.865 1.00 82.94 123 TRP A O 1
ATOM 1031 N N . ARG A 1 124 ? 26.882 -1.366 -4.415 1.00 77.19 124 ARG A N 1
ATOM 1032 C CA . ARG A 1 124 ? 28.284 -1.011 -4.709 1.00 77.19 124 ARG A CA 1
ATOM 1033 C C . ARG A 1 124 ? 28.433 -0.173 -5.978 1.00 77.19 124 ARG A C 1
ATOM 1035 O O . ARG A 1 124 ? 29.436 0.527 -6.104 1.00 77.19 124 ARG A O 1
ATOM 1042 N N . SER A 1 125 ? 27.481 -0.242 -6.913 1.00 72.50 125 SER A N 1
ATOM 1043 C CA . SER A 1 125 ? 27.486 0.598 -8.118 1.00 72.50 125 SER A CA 1
ATOM 1044 C C . SER A 1 125 ? 27.051 2.038 -7.831 1.00 72.50 125 SER A C 1
ATOM 1046 O O . SER A 1 125 ? 27.274 2.925 -8.652 1.00 72.50 125 SER A O 1
ATOM 1048 N N . TYR A 1 126 ? 26.468 2.286 -6.658 1.00 71.38 126 TYR A N 1
ATOM 1049 C CA . TYR A 1 126 ? 26.060 3.607 -6.215 1.00 71.38 126 TYR A CA 1
ATOM 1050 C C . TYR A 1 126 ? 27.306 4.425 -5.845 1.00 71.38 126 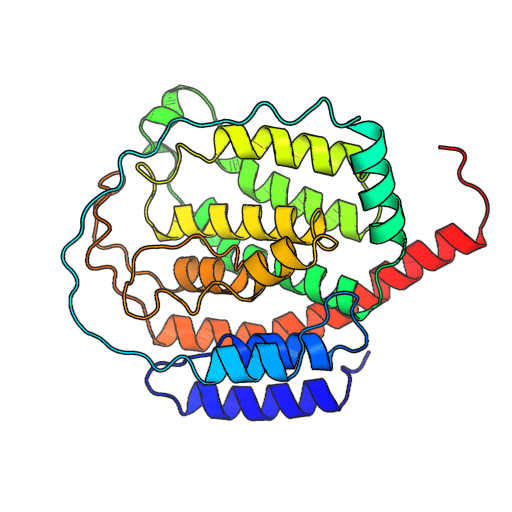TYR A C 1
ATOM 1052 O O . TYR A 1 126 ? 27.996 4.127 -4.871 1.00 71.38 126 TYR A O 1
ATOM 1060 N N . GLN A 1 127 ? 27.633 5.462 -6.622 1.00 62.28 127 GLN A N 1
ATOM 1061 C CA . GLN A 1 127 ? 28.886 6.220 -6.452 1.00 62.28 127 GLN A CA 1
ATOM 1062 C C . GLN A 1 127 ? 29.002 6.897 -5.070 1.00 62.28 127 GLN A C 1
ATOM 1064 O O . GLN A 1 127 ? 30.110 7.069 -4.554 1.00 62.28 127 GLN A O 1
ATOM 1069 N N . PHE A 1 128 ? 27.866 7.187 -4.426 1.00 59.12 128 PHE A N 1
ATOM 1070 C CA . PHE A 1 128 ? 27.777 7.714 -3.060 1.00 59.12 128 PHE A CA 1
ATOM 1071 C C . PHE A 1 128 ? 27.891 6.650 -1.955 1.00 59.12 128 PHE A C 1
ATOM 1073 O O . PHE A 1 128 ? 28.063 7.001 -0.787 1.00 59.12 128 PHE A O 1
ATOM 1080 N N . TYR A 1 129 ? 27.902 5.353 -2.292 1.00 53.62 129 TYR A N 1
ATOM 1081 C CA . TYR A 1 129 ? 28.104 4.263 -1.324 1.00 53.62 129 TYR A CA 1
ATOM 1082 C C . TYR A 1 129 ? 29.470 4.342 -0.633 1.00 53.62 129 TYR A C 1
ATOM 1084 O O . TYR A 1 129 ? 29.676 3.766 0.432 1.00 53.62 129 TYR A O 1
ATOM 1092 N N . LYS A 1 130 ? 30.405 5.120 -1.197 1.00 51.62 130 LYS A N 1
ATOM 1093 C CA . LYS A 1 130 ? 31.696 5.420 -0.572 1.00 51.62 130 LYS A CA 1
ATOM 1094 C C . LYS A 1 130 ? 31.584 6.139 0.778 1.00 51.62 130 LYS A C 1
ATOM 1096 O O . LYS A 1 130 ? 32.585 6.176 1.487 1.00 51.62 130 LYS A O 1
ATOM 1101 N N . PHE A 1 131 ? 30.415 6.676 1.147 1.00 49.66 131 PHE A N 1
ATOM 1102 C CA . PHE A 1 131 ? 30.266 7.484 2.360 1.00 49.66 131 PHE A CA 1
ATOM 1103 C C . PHE A 1 131 ? 29.336 6.900 3.435 1.00 49.66 131 PHE A C 1
ATOM 1105 O O . PHE A 1 131 ? 29.462 7.325 4.583 1.00 49.66 131 PHE A O 1
ATOM 1112 N N . ASN A 1 132 ? 28.449 5.932 3.139 1.00 56.38 132 ASN A N 1
ATOM 1113 C CA . ASN A 1 132 ? 27.639 5.278 4.182 1.00 56.38 132 ASN A CA 1
ATOM 1114 C C . ASN A 1 132 ? 26.837 4.047 3.699 1.00 56.38 132 ASN A C 1
ATOM 1116 O O . ASN A 1 132 ? 26.152 4.113 2.684 1.00 56.38 132 ASN A O 1
ATOM 1120 N N . ASP A 1 133 ? 26.789 2.978 4.506 1.00 60.09 133 ASP A N 1
ATOM 1121 C CA . ASP A 1 133 ? 25.916 1.788 4.335 1.00 60.09 133 ASP A CA 1
ATOM 1122 C C . ASP A 1 133 ? 24.406 2.085 4.559 1.00 60.09 133 ASP A C 1
ATOM 1124 O O . ASP A 1 133 ? 23.573 1.173 4.629 1.00 60.09 133 ASP A O 1
ATOM 1128 N N . GLN A 1 134 ? 24.041 3.352 4.768 1.00 63.44 134 GLN A N 1
ATOM 1129 C CA . GLN A 1 134 ? 22.729 3.771 5.270 1.00 63.44 134 GLN A CA 1
ATOM 1130 C C . GLN A 1 134 ? 21.546 3.513 4.321 1.00 63.44 134 GLN A C 1
ATOM 1132 O O . GLN A 1 134 ? 20.567 2.943 4.815 1.00 63.44 134 GLN A O 1
ATOM 1137 N N . PRO A 1 135 ? 21.630 3.758 2.993 1.00 65.19 135 PRO A N 1
ATOM 1138 C CA . PRO A 1 135 ? 20.466 3.644 2.108 1.00 65.19 135 PRO A CA 1
ATOM 1139 C C . PRO A 1 135 ? 19.822 2.255 2.173 1.00 65.19 135 PRO A C 1
ATOM 1141 O O . PRO A 1 135 ? 18.621 2.106 2.387 1.00 65.19 135 PRO A O 1
ATOM 1144 N N . LYS A 1 136 ? 20.638 1.192 2.156 1.00 66.31 136 LYS A N 1
ATOM 1145 C CA . LYS A 1 136 ? 20.150 -0.195 2.206 1.00 66.31 136 LYS A CA 1
ATOM 1146 C C . LYS A 1 136 ? 19.246 -0.480 3.414 1.00 66.31 136 LYS A C 1
ATOM 1148 O O . LYS A 1 136 ? 18.363 -1.333 3.334 1.00 66.31 136 LYS A O 1
ATOM 1153 N N . ARG A 1 137 ? 19.462 0.197 4.546 1.00 73.75 137 ARG A N 1
ATOM 1154 C CA . ARG A 1 137 ? 18.717 -0.043 5.792 1.00 73.75 137 ARG A CA 1
ATOM 1155 C C . ARG A 1 137 ? 17.460 0.814 5.916 1.00 73.75 137 ARG A C 1
ATOM 1157 O O . ARG A 1 137 ? 16.592 0.446 6.707 1.00 73.75 137 ARG A O 1
ATOM 1164 N N . GLU A 1 138 ? 17.352 1.907 5.168 1.00 81.75 138 GLU A N 1
ATOM 1165 C CA . GLU A 1 138 ? 16.311 2.926 5.347 1.00 81.75 138 GLU A CA 1
ATOM 1166 C C . GLU A 1 138 ? 14.918 2.414 4.987 1.00 81.75 138 GLU A C 1
ATOM 1168 O O . GLU A 1 138 ? 14.055 2.368 5.861 1.00 81.75 138 GLU A O 1
ATOM 1173 N N . VAL A 1 139 ? 14.705 1.885 3.780 1.00 88.88 139 VAL A N 1
ATOM 1174 C CA . VAL A 1 139 ? 13.381 1.369 3.365 1.00 88.88 139 VAL A CA 1
ATOM 1175 C C . VAL A 1 139 ? 12.867 0.289 4.323 1.00 88.88 139 VAL A C 1
ATOM 1177 O O . VAL A 1 139 ? 11.727 0.325 4.791 1.00 88.88 139 VAL A O 1
ATOM 1180 N N . ARG A 1 140 ? 13.733 -0.650 4.720 1.00 90.75 140 ARG A N 1
ATOM 1181 C CA . ARG A 1 140 ? 13.360 -1.698 5.679 1.00 90.75 140 ARG A CA 1
ATOM 1182 C C . ARG A 1 140 ? 13.081 -1.125 7.076 1.00 90.75 140 ARG A C 1
ATOM 1184 O O . ARG A 1 140 ? 12.245 -1.664 7.804 1.00 90.75 140 ARG A O 1
ATOM 1191 N N . LYS A 1 141 ? 13.772 -0.058 7.489 1.00 91.06 141 LYS A N 1
ATOM 1192 C CA . LYS A 1 141 ? 13.515 0.660 8.749 1.00 91.06 141 LYS A CA 1
ATOM 1193 C C . LYS A 1 141 ? 12.156 1.366 8.698 1.00 91.06 141 LYS A C 1
ATOM 1195 O O . LYS A 1 141 ? 11.414 1.235 9.673 1.00 91.06 141 LYS A O 1
ATOM 1200 N N . ILE A 1 142 ? 11.804 2.009 7.584 1.00 91.25 142 ILE A N 1
ATOM 1201 C CA . ILE A 1 142 ? 10.503 2.658 7.347 1.00 91.25 142 ILE A CA 1
ATOM 1202 C C . ILE A 1 142 ? 9.369 1.633 7.485 1.00 91.25 142 ILE A C 1
ATOM 1204 O O . ILE A 1 142 ? 8.511 1.768 8.362 1.00 91.25 142 ILE A O 1
ATOM 1208 N N . ILE A 1 143 ? 9.425 0.534 6.726 1.00 94.44 143 ILE A N 1
ATOM 1209 C CA . ILE A 1 143 ? 8.385 -0.509 6.756 1.00 94.44 143 ILE A CA 1
ATOM 1210 C C . ILE A 1 143 ? 8.285 -1.182 8.130 1.00 94.44 143 ILE A C 1
ATOM 1212 O O . ILE A 1 143 ? 7.192 -1.354 8.673 1.00 94.44 143 ILE A O 1
ATOM 1216 N N . ASN A 1 144 ? 9.413 -1.495 8.775 1.00 95.12 144 ASN A N 1
ATOM 1217 C CA . ASN A 1 144 ? 9.384 -2.049 10.132 1.00 95.12 144 ASN A CA 1
ATOM 1218 C C . ASN A 1 144 ? 8.817 -1.072 11.165 1.00 95.12 144 ASN A C 1
ATOM 1220 O O . ASN A 1 144 ? 8.211 -1.504 12.148 1.00 95.12 144 ASN A O 1
ATOM 1224 N N . THR A 1 145 ? 9.033 0.227 10.977 1.00 94.31 145 THR A N 1
ATOM 1225 C CA . THR A 1 145 ? 8.478 1.273 11.838 1.00 94.31 145 THR A CA 1
ATOM 1226 C C . THR A 1 145 ? 6.963 1.335 11.672 1.00 94.31 145 THR A C 1
ATOM 1228 O O . THR A 1 145 ? 6.259 1.243 12.678 1.00 94.31 145 THR A O 1
ATOM 1231 N N . ALA A 1 146 ? 6.461 1.337 10.432 1.00 94.62 146 ALA A N 1
ATOM 1232 C CA . ALA A 1 146 ? 5.033 1.236 10.130 1.00 94.62 146 ALA A CA 1
ATOM 1233 C C . ALA A 1 146 ? 4.389 -0.002 10.786 1.00 94.62 146 ALA A C 1
ATOM 1235 O O . ALA A 1 146 ? 3.41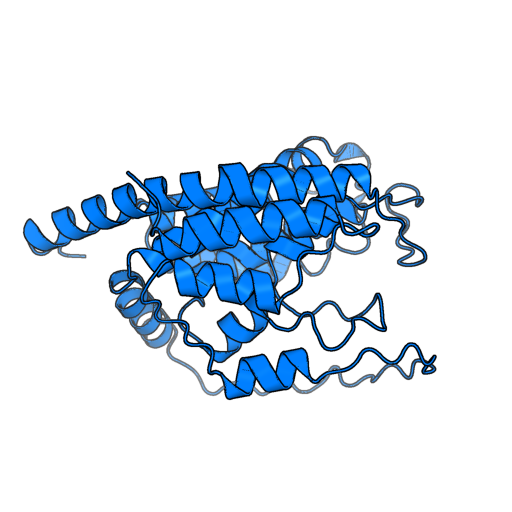9 0.122 11.536 1.00 94.62 146 ALA A O 1
ATOM 1236 N N . ARG A 1 147 ? 4.984 -1.195 10.624 1.00 96.19 147 ARG A N 1
ATOM 1237 C CA . ARG A 1 147 ? 4.512 -2.434 11.280 1.00 96.19 147 ARG A CA 1
ATOM 1238 C C . ARG A 1 147 ? 4.457 -2.307 12.794 1.00 96.19 147 ARG A C 1
ATOM 1240 O O . ARG A 1 147 ? 3.466 -2.679 13.420 1.00 96.19 147 ARG A O 1
ATOM 1247 N N . LYS A 1 148 ? 5.541 -1.822 13.405 1.00 95.06 148 LYS A N 1
ATOM 1248 C CA . LYS A 1 148 ? 5.609 -1.652 14.859 1.00 95.06 148 LYS A CA 1
ATOM 1249 C C . LYS A 1 148 ? 4.557 -0.659 15.333 1.00 95.06 148 LYS A C 1
ATOM 1251 O O . LYS A 1 148 ? 3.995 -0.889 16.400 1.00 95.06 148 LYS A O 1
ATOM 1256 N N . LEU A 1 149 ? 4.267 0.391 14.566 1.00 92.75 149 LEU A N 1
ATOM 1257 C CA . LEU A 1 149 ? 3.231 1.362 14.907 1.00 92.75 149 LEU A CA 1
ATOM 1258 C C . LEU A 1 149 ? 1.843 0.703 14.884 1.00 92.75 149 LEU A C 1
ATOM 1260 O O . LEU A 1 149 ? 1.123 0.784 15.878 1.00 92.75 149 LEU A O 1
ATOM 1264 N N . LEU A 1 150 ? 1.511 -0.049 13.827 1.00 93.12 150 LEU A N 1
ATOM 1265 C CA . LEU A 1 150 ? 0.244 -0.796 13.711 1.00 93.12 150 LEU A CA 1
ATOM 1266 C C . LEU A 1 150 ? 0.078 -1.908 14.760 1.00 93.12 150 LEU A C 1
ATOM 1268 O O . LEU A 1 150 ? -1.042 -2.315 15.070 1.00 93.12 150 LEU A O 1
ATOM 1272 N N . GLN A 1 151 ? 1.183 -2.395 15.323 1.00 92.88 151 GLN A N 1
ATOM 1273 C CA . GLN A 1 151 ? 1.213 -3.360 16.429 1.00 92.88 151 GLN A CA 1
ATOM 1274 C C . GLN A 1 151 ? 1.314 -2.689 17.808 1.00 92.88 151 GLN A C 1
ATOM 1276 O O . GLN A 1 151 ? 1.475 -3.384 18.810 1.00 92.88 151 GLN A O 1
ATOM 1281 N N . ASN A 1 152 ? 1.282 -1.352 17.877 1.00 89.62 152 ASN A N 1
ATOM 1282 C CA . ASN A 1 152 ? 1.466 -0.576 19.106 1.00 89.62 152 ASN A CA 1
ATOM 1283 C C . ASN A 1 152 ? 2.774 -0.922 19.868 1.00 89.62 152 ASN A C 1
ATOM 1285 O O . ASN A 1 152 ? 2.831 -0.890 21.096 1.00 89.62 152 ASN A O 1
ATOM 1289 N N . LYS A 1 153 ? 3.839 -1.276 19.133 1.00 92.75 153 LYS A N 1
ATOM 1290 C CA . LYS A 1 153 ? 5.187 -1.623 19.637 1.00 92.75 153 LYS A CA 1
ATOM 1291 C C . LYS A 1 153 ? 6.188 -0.467 19.561 1.00 92.75 153 LYS A C 1
ATOM 1293 O O . LYS A 1 153 ? 7.340 -0.618 19.962 1.00 92.75 153 LYS A O 1
ATOM 1298 N N . ILE A 1 154 ? 5.780 0.670 19.011 1.00 93.31 154 ILE A N 1
ATOM 1299 C CA . ILE A 1 154 ? 6.552 1.913 18.954 1.00 93.31 154 ILE A CA 1
ATOM 1300 C C . ILE A 1 154 ? 5.592 3.082 19.169 1.00 93.31 154 ILE A C 1
ATOM 1302 O O . ILE A 1 154 ? 4.409 2.983 18.846 1.00 93.31 154 ILE A O 1
ATOM 1306 N N . SER A 1 155 ? 6.079 4.176 19.753 1.00 89.31 155 SER A N 1
ATOM 1307 C CA . SER A 1 155 ? 5.250 5.360 19.958 1.00 89.31 155 SER A CA 1
ATOM 1308 C C . SER A 1 155 ? 5.007 6.095 18.641 1.00 89.31 155 SER A C 1
ATOM 1310 O O . SER A 1 155 ? 5.850 6.098 17.740 1.00 89.31 155 SER A O 1
ATOM 1312 N N . PHE A 1 156 ? 3.860 6.773 18.563 1.00 86.69 156 PHE A N 1
ATOM 1313 C CA . PHE A 1 156 ? 3.538 7.643 17.436 1.00 86.69 156 PHE A CA 1
ATOM 1314 C C . PHE A 1 156 ? 4.606 8.729 17.250 1.00 86.69 156 PHE A C 1
ATOM 1316 O O . PHE A 1 156 ? 5.138 8.851 16.157 1.00 86.69 156 PHE A O 1
ATOM 1323 N N . LYS A 1 157 ? 5.007 9.429 18.327 1.00 85.56 157 LYS A N 1
ATOM 1324 C CA . LYS A 1 157 ? 6.062 10.456 18.271 1.00 85.56 157 LYS A CA 1
ATOM 1325 C C . LYS A 1 157 ? 7.348 9.926 17.639 1.00 85.56 157 LYS A C 1
ATOM 1327 O O . LYS A 1 157 ? 7.827 10.503 16.683 1.00 85.56 157 LYS A O 1
ATOM 1332 N N . LYS A 1 158 ? 7.868 8.789 18.113 1.00 89.19 158 LYS A N 1
ATOM 1333 C CA . LYS A 1 158 ? 9.102 8.217 17.555 1.00 89.19 158 LYS A CA 1
ATOM 1334 C C . LYS A 1 158 ? 8.953 7.851 16.077 1.00 89.19 158 LYS A C 1
ATOM 1336 O O . LYS A 1 158 ? 9.922 7.885 15.336 1.00 89.19 158 LYS A O 1
ATOM 1341 N N . THR A 1 159 ? 7.751 7.465 15.663 1.00 88.94 159 THR A N 1
ATOM 1342 C CA . THR A 1 159 ? 7.451 7.169 14.260 1.00 88.94 159 THR A CA 1
ATOM 1343 C C . THR A 1 159 ? 7.396 8.447 13.418 1.00 88.94 159 THR A C 1
ATOM 1345 O O . THR A 1 159 ? 7.926 8.462 12.315 1.00 88.94 159 THR A O 1
ATOM 1348 N N . PHE A 1 160 ? 6.810 9.515 13.961 1.00 84.94 160 PHE A N 1
ATOM 1349 C CA . PHE A 1 160 ? 6.767 10.843 13.353 1.00 84.94 160 PHE A CA 1
ATOM 1350 C C . PHE A 1 160 ? 8.165 11.455 13.213 1.00 84.94 160 PHE A C 1
ATOM 1352 O O . PHE A 1 160 ? 8.529 11.868 12.120 1.00 84.94 160 PHE A O 1
ATOM 1359 N N . ASP A 1 161 ? 8.975 11.414 14.275 1.00 82.88 161 ASP A N 1
ATOM 1360 C CA . ASP A 1 161 ? 10.365 11.884 14.261 1.00 82.88 161 ASP A CA 1
ATOM 1361 C C . ASP A 1 161 ? 11.154 11.191 13.129 1.00 82.88 161 ASP A C 1
ATOM 1363 O O . ASP A 1 161 ? 11.812 11.850 12.332 1.00 82.88 161 ASP A O 1
ATOM 1367 N N . LEU A 1 162 ? 11.006 9.864 12.995 1.00 83.81 162 LEU A N 1
ATOM 1368 C CA . LEU A 1 162 ? 11.631 9.083 11.921 1.00 83.81 162 LEU A CA 1
ATOM 1369 C C . LEU A 1 162 ? 11.144 9.477 10.522 1.00 83.81 162 LEU A C 1
ATOM 1371 O O . LEU A 1 162 ? 11.946 9.564 9.600 1.00 83.81 162 LEU A O 1
ATOM 1375 N N . PHE A 1 163 ? 9.842 9.710 10.360 1.00 83.56 163 PHE A N 1
ATOM 1376 C CA . PHE A 1 163 ? 9.273 10.150 9.088 1.00 83.56 163 PHE A CA 1
ATOM 1377 C C . PHE A 1 163 ? 9.821 11.519 8.657 1.00 83.56 163 PHE A C 1
ATOM 1379 O O . PHE A 1 163 ? 10.144 11.705 7.486 1.00 83.56 163 PHE A O 1
ATOM 1386 N N . CYS A 1 164 ? 9.976 12.452 9.600 1.00 77.81 164 CYS A N 1
ATOM 1387 C CA . CYS A 1 164 ? 10.557 13.770 9.345 1.00 77.81 164 CYS A CA 1
ATOM 1388 C C . CYS A 1 164 ? 12.064 13.702 9.047 1.00 77.81 164 CYS A C 1
ATOM 1390 O O . CYS A 1 164 ? 12.532 14.400 8.151 1.00 77.81 164 CYS A O 1
ATOM 1392 N N . GLU A 1 165 ? 12.821 12.864 9.765 1.00 73.25 165 GLU A N 1
ATOM 1393 C CA . GLU A 1 165 ? 14.249 12.628 9.494 1.00 73.25 165 GLU A CA 1
ATOM 1394 C C . GLU A 1 165 ? 14.470 12.077 8.075 1.00 73.25 165 GLU A C 1
ATOM 1396 O O . GLU A 1 165 ? 15.317 12.589 7.343 1.00 73.25 165 GLU A O 1
ATOM 1401 N N . ASP A 1 166 ? 13.684 11.070 7.677 1.00 66.00 166 ASP A N 1
ATOM 1402 C CA . ASP A 1 166 ? 13.835 10.386 6.388 1.00 66.00 166 ASP A CA 1
ATOM 1403 C C . ASP A 1 166 ? 13.307 11.240 5.202 1.00 66.00 166 ASP A C 1
ATOM 1405 O O . ASP A 1 166 ? 13.797 11.100 4.080 1.00 66.00 166 ASP A O 1
ATOM 1409 N N . PHE A 1 167 ? 12.363 12.175 5.420 1.00 57.91 167 PHE A N 1
ATOM 1410 C CA . PHE A 1 167 ? 11.924 13.132 4.382 1.00 57.91 167 PHE A CA 1
ATOM 1411 C C . PHE A 1 167 ? 13.081 13.999 3.867 1.00 57.91 167 PHE A C 1
ATOM 1413 O O . PHE A 1 167 ? 13.170 14.290 2.677 1.00 57.91 167 PHE A O 1
ATOM 1420 N N . CYS A 1 168 ? 14.006 14.368 4.753 1.00 53.31 168 CYS A N 1
ATOM 1421 C CA . CYS A 1 168 ? 15.164 15.181 4.400 1.00 53.31 168 CYS A CA 1
ATOM 1422 C C . CYS A 1 168 ? 16.243 14.400 3.627 1.00 53.31 168 CYS A C 1
ATOM 1424 O O . CYS A 1 168 ? 17.083 15.023 2.979 1.00 53.31 168 CYS A O 1
ATOM 1426 N N . THR A 1 169 ? 16.254 13.060 3.682 1.00 58.78 169 THR A N 1
ATOM 1427 C CA . THR A 1 169 ? 17.279 12.227 3.021 1.00 58.78 169 THR A CA 1
ATOM 1428 C C . THR A 1 169 ? 16.839 11.684 1.659 1.00 58.78 169 THR A C 1
ATOM 1430 O O . THR A 1 169 ? 17.684 11.498 0.783 1.00 58.78 169 THR A O 1
ATOM 1433 N N . GLY A 1 170 ? 15.533 11.484 1.447 1.00 56.88 170 GLY A N 1
ATOM 1434 C CA . GLY A 1 170 ? 14.966 10.901 0.223 1.00 56.88 170 GLY A CA 1
ATOM 1435 C C . GLY A 1 170 ? 15.078 11.727 -1.049 1.00 56.88 170 GLY A C 1
ATOM 1436 O O . GLY A 1 170 ? 15.175 11.161 -2.137 1.00 56.88 170 GLY A O 1
ATOM 1437 N N . LEU A 1 171 ? 15.100 13.055 -0.916 1.00 55.97 171 LEU A N 1
ATOM 1438 C CA . LEU A 1 171 ? 15.027 14.007 -2.034 1.00 55.97 171 LEU A CA 1
ATOM 1439 C C . LEU A 1 171 ? 16.210 13.935 -3.014 1.00 55.97 171 LEU A C 1
ATOM 1441 O O . LEU A 1 171 ? 16.183 14.600 -4.037 1.00 55.97 171 LEU A O 1
ATOM 1445 N N . ASN A 1 172 ? 17.237 13.135 -2.716 1.00 64.19 172 ASN A N 1
ATOM 1446 C CA . ASN A 1 172 ? 18.441 13.026 -3.534 1.00 64.19 172 ASN A CA 1
ATOM 1447 C C . ASN A 1 172 ? 18.688 11.616 -4.091 1.00 64.19 172 ASN A C 1
ATOM 1449 O O . ASN A 1 172 ? 19.810 11.362 -4.511 1.00 64.19 172 ASN A O 1
ATOM 1453 N N . ILE A 1 173 ? 17.737 10.673 -4.033 1.00 70.88 173 ILE A N 1
ATOM 1454 C CA . ILE A 1 173 ? 17.963 9.279 -4.489 1.00 70.88 173 ILE A CA 1
ATOM 1455 C C . ILE A 1 173 ? 17.521 9.070 -5.950 1.00 70.88 173 ILE A C 1
ATOM 1457 O O . ILE A 1 173 ? 18.088 8.228 -6.648 1.00 70.88 173 ILE A O 1
ATOM 1461 N N . ASP A 1 174 ? 16.554 9.861 -6.417 1.00 67.44 174 ASP A N 1
ATOM 1462 C CA . ASP A 1 174 ? 15.906 9.796 -7.738 1.00 67.44 174 ASP A CA 1
ATOM 1463 C C . ASP A 1 174 ? 16.885 9.712 -8.922 1.00 67.44 174 ASP A C 1
ATOM 1465 O O . ASP A 1 174 ? 16.738 8.865 -9.797 1.00 67.44 174 ASP A O 1
ATOM 1469 N N . ASN A 1 175 ? 17.945 10.516 -8.908 1.00 68.19 175 ASN A N 1
ATOM 1470 C CA . ASN A 1 175 ? 18.885 10.632 -10.023 1.00 68.19 175 ASN A CA 1
ATOM 1471 C C . ASN A 1 175 ? 19.953 9.525 -10.074 1.00 68.19 175 ASN A C 1
ATOM 1473 O O . ASN A 1 175 ? 20.809 9.527 -10.961 1.00 68.19 175 ASN A O 1
ATOM 1477 N N . TRP A 1 176 ? 19.961 8.599 -9.114 1.00 75.25 176 TRP A N 1
ATOM 1478 C CA . TRP A 1 176 ? 21.142 7.769 -8.844 1.00 75.25 176 TRP A CA 1
ATOM 1479 C C . TRP A 1 176 ? 20.874 6.269 -8.790 1.00 75.25 176 TRP A C 1
ATOM 1481 O O . TRP A 1 176 ? 21.820 5.473 -8.781 1.00 75.25 176 TRP A O 1
ATOM 1491 N N . VAL A 1 177 ? 19.609 5.871 -8.732 1.00 82.31 177 VAL A N 1
ATOM 1492 C CA . VAL A 1 177 ? 19.193 4.468 -8.750 1.00 82.31 177 VAL A CA 1
ATOM 1493 C C . VAL A 1 177 ? 18.259 4.227 -9.935 1.00 82.31 177 VAL A C 1
ATOM 1495 O O . VAL A 1 177 ? 17.618 5.167 -10.397 1.00 82.31 177 VAL A O 1
ATOM 1498 N N . PRO A 1 178 ? 18.163 2.985 -10.439 1.00 86.88 178 PRO A N 1
ATOM 1499 C CA . PRO A 1 178 ? 17.168 2.652 -11.449 1.00 86.88 178 PRO A CA 1
ATOM 1500 C C . PRO A 1 178 ? 15.759 2.980 -10.973 1.00 86.88 178 PRO A C 1
ATOM 1502 O O . PRO A 1 178 ? 15.465 2.878 -9.774 1.00 86.88 178 PRO A O 1
ATOM 1505 N N . TYR A 1 179 ? 14.875 3.279 -11.919 1.00 86.44 179 TYR A N 1
ATOM 1506 C CA . TYR A 1 179 ? 13.509 3.706 -11.628 1.00 86.44 179 TYR A CA 1
ATOM 1507 C C . TYR A 1 179 ? 12.778 2.739 -10.688 1.00 86.44 179 TYR A C 1
ATOM 1509 O O . TYR A 1 179 ? 12.143 3.167 -9.729 1.00 86.44 179 TYR A O 1
ATOM 1517 N N . GLN A 1 180 ? 12.949 1.423 -10.870 1.00 90.38 180 GLN A N 1
ATOM 1518 C CA . GLN A 1 180 ? 12.306 0.428 -10.007 1.00 90.38 180 GLN A CA 1
ATOM 1519 C C . GLN A 1 180 ? 12.733 0.558 -8.542 1.00 90.38 180 GLN A C 1
ATOM 1521 O O . GLN A 1 180 ? 11.914 0.401 -7.641 1.00 90.38 180 GLN A O 1
ATOM 1526 N N . VAL A 1 181 ? 14.020 0.823 -8.298 1.00 90.62 181 VAL A N 1
ATOM 1527 C CA . VAL A 1 181 ? 14.587 0.953 -6.949 1.00 90.62 181 VAL A CA 1
ATOM 1528 C C . VAL A 1 181 ? 14.070 2.231 -6.295 1.00 90.62 181 VAL A C 1
ATOM 1530 O O . VAL A 1 181 ? 13.656 2.195 -5.136 1.00 90.62 181 VAL A O 1
ATOM 1533 N N . TYR A 1 182 ? 14.034 3.331 -7.050 1.00 87.88 182 TYR A N 1
ATOM 1534 C CA . TYR A 1 182 ? 13.441 4.589 -6.604 1.00 87.88 182 TYR A CA 1
ATOM 1535 C C . TYR A 1 182 ? 11.961 4.413 -6.236 1.00 87.88 182 TYR A C 1
ATOM 1537 O O . TYR A 1 182 ? 11.559 4.763 -5.128 1.00 87.88 182 TYR A O 1
ATOM 1545 N N . SER A 1 183 ? 11.175 3.750 -7.089 1.00 89.81 183 SER A N 1
ATOM 1546 C CA . SER A 1 183 ? 9.754 3.509 -6.828 1.00 89.81 183 SER A CA 1
ATOM 1547 C C . SER A 1 183 ? 9.497 2.670 -5.565 1.00 89.81 183 SER A C 1
ATOM 1549 O O . SER A 1 183 ? 8.472 2.866 -4.913 1.00 89.81 183 SER A O 1
ATOM 1551 N N . VAL A 1 184 ? 10.409 1.770 -5.156 1.00 93.12 184 VAL A N 1
ATOM 1552 C CA . VAL A 1 184 ? 10.289 1.077 -3.853 1.00 93.12 184 VAL A CA 1
ATOM 1553 C C . VAL A 1 184 ? 10.454 2.054 -2.686 1.00 93.12 184 VAL A C 1
ATOM 1555 O O . VAL A 1 184 ? 9.712 1.960 -1.704 1.00 93.12 184 VAL A O 1
ATOM 1558 N N . TYR A 1 185 ? 11.417 2.977 -2.775 1.00 90.88 185 TYR A N 1
ATOM 1559 C CA . TYR A 1 185 ? 11.614 4.009 -1.756 1.00 90.88 185 TYR A CA 1
ATOM 1560 C C . TYR A 1 185 ? 10.378 4.901 -1.637 1.00 90.88 185 TYR A C 1
ATOM 1562 O O . TYR A 1 185 ? 9.849 5.053 -0.534 1.00 90.88 185 TYR A O 1
ATOM 1570 N N . GLU A 1 186 ? 9.874 5.407 -2.765 1.00 87.62 186 GLU A N 1
ATOM 1571 C CA . GLU A 1 186 ? 8.647 6.203 -2.798 1.00 87.62 186 GLU A CA 1
ATOM 1572 C C . GLU A 1 186 ? 7.472 5.446 -2.190 1.00 87.62 186 GLU A C 1
ATOM 1574 O O . GLU A 1 186 ? 6.784 5.968 -1.316 1.00 87.62 186 GLU A O 1
ATOM 1579 N N . ALA A 1 187 ? 7.277 4.182 -2.577 1.00 92.19 187 ALA A N 1
ATOM 1580 C CA . ALA A 1 187 ? 6.194 3.375 -2.039 1.00 92.19 187 ALA A CA 1
ATOM 1581 C C . ALA A 1 187 ? 6.298 3.247 -0.510 1.00 92.19 187 ALA A C 1
ATOM 1583 O O . ALA A 1 187 ? 5.308 3.436 0.197 1.00 92.19 187 ALA A O 1
ATOM 1584 N N . ALA A 1 188 ? 7.494 2.983 0.026 1.00 92.38 188 ALA A N 1
ATOM 1585 C CA . ALA A 1 188 ? 7.712 2.886 1.469 1.00 92.38 188 ALA A CA 1
ATOM 1586 C C . ALA A 1 188 ? 7.459 4.212 2.192 1.00 92.38 188 ALA A C 1
ATOM 1588 O O . ALA A 1 188 ? 6.825 4.229 3.254 1.00 92.38 188 ALA A O 1
ATOM 1589 N N . TYR A 1 189 ? 7.928 5.314 1.611 1.00 87.25 189 TYR A N 1
ATOM 1590 C CA . TYR A 1 189 ? 7.698 6.654 2.129 1.00 87.25 189 TYR A CA 1
ATOM 1591 C C . TYR A 1 189 ? 6.197 6.979 2.159 1.00 87.25 189 TYR A C 1
ATOM 1593 O O . TYR A 1 189 ? 5.670 7.387 3.200 1.00 87.25 189 TYR A O 1
ATOM 1601 N N . HIS A 1 190 ? 5.482 6.680 1.070 1.00 87.19 190 HIS A N 1
ATOM 1602 C CA . HIS A 1 190 ? 4.033 6.828 0.965 1.00 87.19 190 HIS A CA 1
ATOM 1603 C C . HIS A 1 190 ? 3.294 5.988 2.004 1.00 87.19 190 HIS A C 1
ATOM 1605 O O . HIS A 1 190 ? 2.354 6.495 2.602 1.00 87.19 190 HIS A O 1
ATOM 1611 N N . VAL A 1 191 ? 3.724 4.756 2.305 1.00 91.06 191 VAL A N 1
ATOM 1612 C CA . VAL A 1 191 ? 3.119 3.939 3.378 1.00 91.06 191 VAL A CA 1
ATOM 1613 C C . VAL A 1 191 ? 3.244 4.613 4.740 1.00 91.06 191 VAL A C 1
ATOM 1615 O O . VAL A 1 191 ? 2.266 4.691 5.486 1.00 91.06 191 VAL A O 1
ATOM 1618 N N . LEU A 1 192 ? 4.442 5.078 5.099 1.00 89.00 192 LEU A N 1
ATOM 1619 C CA . LEU A 1 192 ? 4.657 5.672 6.416 1.00 89.00 192 LEU A CA 1
ATOM 1620 C C . LEU A 1 192 ? 3.907 7.001 6.544 1.00 89.00 192 LEU A C 1
ATOM 1622 O O . LEU A 1 192 ? 3.198 7.207 7.532 1.00 89.00 192 LEU A O 1
ATOM 1626 N N . GLY A 1 193 ? 3.994 7.842 5.510 1.00 85.25 193 GLY A N 1
ATOM 1627 C CA . GLY A 1 193 ? 3.229 9.079 5.405 1.00 85.25 193 GLY A CA 1
ATOM 1628 C C . GLY A 1 193 ? 1.729 8.819 5.460 1.00 85.25 193 GLY A C 1
ATOM 1629 O O . GLY A 1 193 ? 1.030 9.474 6.219 1.00 85.25 193 GLY A O 1
ATOM 1630 N N . PHE A 1 194 ? 1.235 7.802 4.760 1.00 85.38 194 PHE A N 1
ATOM 1631 C CA . PHE A 1 194 ? -0.168 7.402 4.779 1.00 85.38 194 PHE A CA 1
ATOM 1632 C C . PHE A 1 194 ? -0.646 6.996 6.175 1.00 85.38 194 PHE A C 1
ATOM 1634 O O . PHE A 1 194 ? -1.702 7.442 6.604 1.00 85.38 194 PHE A O 1
ATOM 1641 N N . ILE A 1 195 ? 0.120 6.194 6.919 1.00 88.19 195 ILE A N 1
ATOM 1642 C CA . ILE A 1 195 ? -0.281 5.727 8.259 1.00 88.19 195 ILE A CA 1
ATOM 1643 C C . ILE A 1 195 ? -0.243 6.867 9.288 1.00 88.19 195 ILE A C 1
ATOM 1645 O O . ILE A 1 195 ? -1.115 6.955 10.156 1.00 88.19 195 ILE A O 1
ATOM 1649 N N . ILE A 1 196 ? 0.766 7.736 9.208 1.00 83.88 196 ILE A N 1
ATOM 1650 C CA . ILE A 1 196 ? 0.941 8.876 10.121 1.00 83.88 196 ILE A CA 1
ATOM 1651 C C . ILE A 1 196 ? -0.080 9.976 9.804 1.00 83.88 196 ILE A C 1
ATOM 1653 O O . ILE A 1 196 ? -0.739 10.498 10.709 1.00 83.88 196 ILE A O 1
ATOM 1657 N N . SER A 1 197 ? -0.242 10.283 8.518 1.00 74.31 197 SER A N 1
ATOM 1658 C CA . SER A 1 197 ? -1.084 11.354 7.981 1.00 74.31 197 SER A CA 1
ATOM 1659 C C . SER A 1 197 ? -2.479 10.883 7.588 1.00 74.31 197 SER A C 1
ATOM 1661 O O . SER A 1 197 ? -3.215 11.680 7.012 1.00 74.31 197 SER A O 1
ATOM 1663 N N . TYR A 1 198 ? -2.888 9.662 7.976 1.00 63.62 198 TYR A N 1
ATOM 1664 C CA . TYR A 1 198 ? -4.208 9.043 7.724 1.00 63.62 198 TYR A CA 1
ATOM 1665 C C . TYR A 1 198 ? -5.411 9.932 8.133 1.00 63.62 198 TYR A C 1
ATOM 1667 O O . TYR A 1 198 ? -6.571 9.598 7.943 1.00 63.62 198 TYR A O 1
ATOM 1675 N N . ASN A 1 199 ? -5.142 11.075 8.757 1.00 55.03 199 ASN A N 1
ATOM 1676 C CA . ASN A 1 199 ? -6.099 11.974 9.373 1.00 55.03 199 ASN A CA 1
ATOM 1677 C C . ASN A 1 199 ? -6.129 13.385 8.780 1.00 55.03 199 ASN A C 1
ATOM 1679 O O . ASN A 1 199 ? -6.796 14.252 9.352 1.00 55.03 199 ASN A O 1
ATOM 1683 N N . ASN A 1 200 ? -5.374 13.647 7.719 1.00 59.12 200 ASN A N 1
ATOM 1684 C CA . ASN A 1 200 ? -5.596 14.817 6.891 1.00 59.12 200 ASN A CA 1
ATOM 1685 C C . ASN A 1 200 ? -6.318 14.293 5.652 1.00 59.12 200 ASN A C 1
ATOM 1687 O O . ASN A 1 200 ? -5.678 13.689 4.799 1.00 59.12 200 ASN A O 1
ATOM 1691 N N . ASP A 1 201 ? -7.648 14.432 5.628 1.00 60.03 201 ASP A N 1
ATOM 1692 C CA . ASP A 1 201 ? -8.486 13.916 4.541 1.00 60.03 201 ASP A CA 1
ATOM 1693 C C . ASP A 1 201 ? -7.942 14.366 3.187 1.00 60.03 201 ASP A C 1
ATOM 1695 O O . ASP A 1 201 ? -7.904 13.561 2.266 1.00 60.03 201 ASP A O 1
ATOM 1699 N N . ASP A 1 202 ? -7.415 15.589 3.092 1.00 57.88 202 ASP A N 1
ATOM 1700 C CA . ASP A 1 202 ? -6.777 16.076 1.875 1.00 57.88 202 ASP A CA 1
ATOM 1701 C C . ASP A 1 202 ? -5.497 15.294 1.575 1.00 57.88 202 ASP A C 1
ATOM 1703 O O . ASP A 1 202 ? -5.365 14.784 0.471 1.00 57.88 202 ASP A O 1
ATOM 1707 N N . LEU A 1 203 ? -4.585 15.099 2.538 1.00 56.66 203 LEU A N 1
ATOM 1708 C CA . LEU A 1 203 ? -3.369 14.299 2.310 1.00 56.66 203 LEU A CA 1
ATOM 1709 C C . LEU A 1 203 ? -3.671 12.832 2.007 1.00 56.66 203 LEU A C 1
ATOM 1711 O O . LEU A 1 203 ? -3.016 12.256 1.153 1.00 56.66 203 LEU A O 1
ATOM 1715 N N . VAL A 1 204 ? -4.657 12.217 2.658 1.00 57.00 204 VAL A N 1
ATOM 1716 C CA . VAL A 1 204 ? -5.035 10.830 2.368 1.00 57.00 204 VAL A CA 1
ATOM 1717 C C . VAL A 1 204 ? -5.694 10.723 1.008 1.00 57.00 204 VAL A C 1
ATOM 1719 O O . VAL A 1 204 ? -5.393 9.791 0.267 1.00 57.00 204 VAL A O 1
ATOM 1722 N N . LYS A 1 205 ? -6.546 11.683 0.641 1.00 58.56 205 LYS A N 1
ATOM 1723 C CA . LYS A 1 205 ? -7.079 11.779 -0.717 1.00 58.56 205 LYS A CA 1
ATOM 1724 C C . LYS A 1 205 ? -5.947 12.025 -1.716 1.00 58.56 205 LYS A C 1
ATOM 1726 O O . LYS A 1 205 ? -5.932 11.407 -2.771 1.00 58.56 205 LYS A O 1
ATOM 1731 N N . HIS A 1 206 ? -4.938 12.819 -1.373 1.00 55.78 206 HIS A N 1
ATOM 1732 C CA . HIS A 1 206 ? -3.738 12.988 -2.189 1.00 55.78 206 HIS A CA 1
ATOM 1733 C C . HIS A 1 206 ? -2.933 11.683 -2.311 1.00 55.78 206 HIS A C 1
ATOM 1735 O O . HIS A 1 206 ? -2.522 11.350 -3.420 1.00 55.78 206 HIS A O 1
ATOM 1741 N N . CYS A 1 207 ? -2.770 10.907 -1.234 1.00 53.16 207 CYS A N 1
ATOM 1742 C CA . CYS A 1 207 ? -2.084 9.612 -1.251 1.00 53.16 207 CYS A CA 1
ATOM 1743 C C . CYS A 1 207 ? -2.859 8.563 -2.054 1.00 53.16 207 CYS A C 1
ATOM 1745 O O . CYS A 1 207 ? -2.309 7.822 -2.851 1.00 53.16 207 CYS A O 1
ATOM 1747 N N . VAL A 1 208 ? -4.168 8.481 -1.864 1.00 52.69 208 VAL A N 1
ATOM 1748 C CA . VAL A 1 208 ? -4.979 7.412 -2.449 1.00 52.69 208 VAL A CA 1
ATOM 1749 C C . VAL A 1 208 ? -5.402 7.721 -3.893 1.00 52.69 208 VAL A C 1
ATOM 1751 O O . VAL A 1 208 ? -5.692 6.791 -4.644 1.00 52.69 208 VAL A O 1
ATOM 1754 N N . ILE A 1 209 ? -5.480 8.999 -4.293 1.00 53.03 209 ILE A N 1
ATOM 1755 C CA . ILE A 1 209 ? -6.336 9.397 -5.429 1.00 53.03 209 ILE A CA 1
ATOM 1756 C C . ILE A 1 209 ? -5.678 10.304 -6.464 1.00 53.03 209 ILE A C 1
ATOM 1758 O O . ILE A 1 209 ? -6.104 10.288 -7.619 1.00 53.03 209 ILE A O 1
ATOM 1762 N N . TYR A 1 210 ? -4.673 11.107 -6.122 1.00 47.69 210 TYR A N 1
ATOM 1763 C CA . TYR A 1 210 ? -4.165 12.140 -7.041 1.00 47.69 210 TYR A CA 1
ATOM 1764 C C . TYR A 1 210 ? -3.428 11.623 -8.298 1.00 47.69 210 TYR A C 1
ATOM 1766 O O . TYR A 1 210 ? -2.819 12.411 -9.016 1.00 47.69 210 TYR A O 1
ATOM 1774 N N . ASN A 1 211 ? -3.530 10.332 -8.619 1.00 44.44 211 ASN A N 1
ATOM 1775 C CA . ASN A 1 211 ? -2.989 9.716 -9.829 1.00 44.44 211 ASN A CA 1
ATOM 1776 C C . ASN A 1 211 ? -3.764 10.027 -11.125 1.00 44.44 211 ASN A C 1
ATOM 1778 O O . ASN A 1 211 ? -3.284 9.705 -12.199 1.00 44.44 211 ASN A O 1
ATOM 1782 N N . ASN A 1 212 ? -4.925 10.692 -11.081 1.00 41.22 212 ASN A N 1
ATOM 1783 C CA . ASN A 1 212 ? -5.766 10.865 -12.283 1.00 41.22 212 ASN A CA 1
ATOM 1784 C C . ASN A 1 212 ? -5.616 12.216 -13.021 1.00 41.22 212 ASN A C 1
ATOM 1786 O O . ASN A 1 212 ? -6.443 12.529 -13.879 1.00 41.22 212 ASN A O 1
ATOM 1790 N N . ARG A 1 213 ? -4.628 13.066 -12.696 1.00 39.97 213 ARG A N 1
ATOM 1791 C CA . ARG A 1 213 ? -4.395 14.321 -13.456 1.00 39.97 213 ARG A CA 1
ATOM 1792 C C . ARG A 1 213 ? -3.361 14.210 -14.568 1.00 39.97 213 ARG A C 1
ATOM 1794 O O . ARG A 1 213 ? -3.393 15.035 -15.474 1.00 39.97 213 ARG A O 1
ATOM 1801 N N . TYR A 1 214 ? -2.510 13.196 -14.529 1.00 42.38 214 TYR A N 1
ATOM 1802 C CA . TYR A 1 214 ? -1.371 13.087 -15.435 1.00 42.38 214 TYR A CA 1
ATOM 1803 C C . TYR A 1 214 ? -1.353 11.768 -16.166 1.00 42.38 214 TYR A C 1
ATOM 1805 O O . TYR A 1 214 ? -0.344 11.300 -16.621 1.00 42.38 214 TYR A O 1
ATOM 1813 N N . ASP A 1 215 ? -2.498 11.170 -16.384 1.00 42.12 215 ASP A N 1
ATOM 1814 C CA . ASP A 1 215 ? -2.528 9.912 -17.106 1.00 42.12 215 ASP A CA 1
ATOM 1815 C C . ASP A 1 215 ? -2.171 10.148 -18.613 1.00 42.12 215 ASP A C 1
ATOM 1817 O O . ASP A 1 215 ? -1.615 9.287 -19.286 1.00 42.12 215 ASP A O 1
ATOM 1821 N N . ASN A 1 216 ? -2.286 11.393 -19.110 1.00 41.09 216 ASN A N 1
ATOM 1822 C CA . ASN A 1 216 ? -1.704 11.831 -20.397 1.00 41.09 216 ASN A CA 1
ATOM 1823 C C . ASN A 1 216 ? -0.210 12.195 -20.357 1.00 41.09 216 ASN A C 1
ATOM 1825 O O . ASN A 1 216 ? 0.373 12.487 -21.402 1.00 41.09 216 ASN A O 1
ATOM 1829 N N . TYR A 1 217 ? 0.386 12.217 -19.168 1.00 44.34 217 TYR A N 1
ATOM 1830 C CA . TYR A 1 217 ? 1.784 12.527 -18.915 1.00 44.34 217 TYR A CA 1
ATOM 1831 C C . TYR A 1 217 ? 2.339 11.475 -17.980 1.00 44.34 217 TYR A C 1
ATOM 1833 O O . TYR A 1 217 ? 2.175 11.523 -16.771 1.00 44.34 217 TYR A O 1
ATOM 1841 N N . ASP A 1 218 ? 3.137 10.587 -18.523 1.00 47.47 218 ASP A N 1
ATOM 1842 C CA . ASP A 1 218 ? 3.890 9.601 -17.760 1.00 47.47 218 ASP A CA 1
ATOM 1843 C C . ASP A 1 218 ? 4.946 10.307 -16.810 1.00 47.47 218 ASP A C 1
ATOM 1845 O O . ASP A 1 218 ? 5.769 9.676 -16.159 1.00 47.47 218 ASP A O 1
ATOM 1849 N N . GLU A 1 219 ? 4.845 11.641 -16.626 1.00 41.44 219 GLU A N 1
ATOM 1850 C CA . GLU A 1 219 ? 5.565 12.533 -15.713 1.00 41.44 219 GLU A CA 1
ATOM 1851 C C . GLU A 1 219 ? 4.632 13.578 -15.031 1.00 41.44 219 GLU A C 1
ATOM 1853 O O . GLU A 1 219 ? 4.031 14.413 -15.707 1.00 41.44 219 GLU A O 1
ATOM 1858 N N . ALA A 1 220 ? 4.560 13.522 -13.689 1.00 36.56 220 ALA A N 1
ATOM 1859 C CA . ALA A 1 220 ? 4.027 14.474 -12.674 1.00 36.56 220 ALA A CA 1
ATOM 1860 C C . ALA A 1 220 ? 3.182 13.788 -11.567 1.00 36.56 220 ALA A C 1
ATOM 1862 O O . ALA A 1 220 ? 2.280 14.363 -10.956 1.00 36.56 220 ALA A O 1
ATOM 1863 N N . ASP A 1 221 ? 3.435 12.500 -11.345 1.00 44.41 221 ASP A N 1
ATOM 1864 C CA . ASP A 1 221 ? 4.122 11.915 -10.174 1.00 44.41 221 ASP A CA 1
ATOM 1865 C C . ASP A 1 221 ? 4.261 12.728 -8.860 1.00 44.41 221 ASP A C 1
ATOM 1867 O O . ASP A 1 221 ? 5.320 12.770 -8.250 1.00 44.41 221 ASP A O 1
ATOM 1871 N N . TYR A 1 222 ? 3.188 13.346 -8.362 1.00 44.47 222 TYR A N 1
ATOM 1872 C CA . TYR A 1 222 ? 3.156 13.836 -6.967 1.00 44.47 222 TYR A CA 1
ATOM 1873 C C . TYR A 1 222 ? 1.935 13.359 -6.182 1.00 44.47 222 TYR A C 1
ATOM 1875 O O . TYR A 1 222 ? 1.530 13.970 -5.192 1.00 44.47 222 TYR A O 1
ATOM 1883 N N . SER A 1 223 ? 1.322 12.257 -6.615 1.00 48.09 223 SER A N 1
ATOM 1884 C CA . SER A 1 223 ? 0.289 11.596 -5.828 1.00 48.09 223 SER A CA 1
ATOM 1885 C C . SER A 1 223 ? 0.889 10.457 -5.018 1.00 48.09 223 SER A C 1
ATOM 1887 O O . SER A 1 223 ? 1.341 9.487 -5.623 1.00 48.09 223 SER A O 1
ATOM 1889 N N . PRO A 1 224 ? 0.872 10.537 -3.678 1.00 58.03 224 PRO A N 1
ATOM 1890 C CA . PRO A 1 224 ? 1.458 9.512 -2.822 1.00 58.03 224 PRO A CA 1
ATOM 1891 C C . PRO A 1 224 ? 0.720 8.152 -2.806 1.00 58.03 224 PRO A C 1
ATOM 1893 O O . PRO A 1 224 ? 0.247 7.704 -1.763 1.00 58.03 224 PRO A O 1
ATOM 1896 N N . ASP A 1 225 ? 0.623 7.462 -3.945 1.00 80.56 225 ASP A N 1
ATOM 1897 C CA . ASP A 1 225 ? -0.065 6.174 -4.091 1.00 80.56 225 ASP A CA 1
ATOM 1898 C C . ASP A 1 225 ? 0.915 5.013 -3.944 1.00 80.56 225 ASP A C 1
ATOM 1900 O O . ASP A 1 225 ? 1.540 4.555 -4.903 1.00 80.56 225 ASP A O 1
ATOM 1904 N N . PHE A 1 226 ? 1.020 4.501 -2.717 1.00 88.50 226 PHE A N 1
ATOM 1905 C CA . PHE A 1 226 ? 1.878 3.361 -2.398 1.00 88.50 226 PHE A CA 1
ATOM 1906 C C . PHE A 1 226 ? 1.606 2.131 -3.282 1.00 88.50 226 PHE A C 1
ATOM 1908 O O . PHE A 1 226 ? 2.526 1.339 -3.507 1.00 88.50 226 PHE A O 1
ATOM 1915 N N . VAL A 1 227 ? 0.377 1.948 -3.791 1.00 92.31 227 VAL A N 1
ATOM 1916 C CA . VAL A 1 227 ? 0.050 0.825 -4.679 1.00 92.31 227 VAL A CA 1
ATOM 1917 C C . VAL A 1 227 ? 0.677 1.056 -6.037 1.00 92.31 227 VAL A C 1
ATOM 1919 O O . VAL A 1 227 ? 1.391 0.185 -6.523 1.00 92.31 227 VAL A O 1
ATOM 1922 N N . MET A 1 228 ? 0.469 2.230 -6.629 1.00 90.62 228 MET A N 1
ATOM 1923 C CA . MET A 1 228 ? 1.014 2.521 -7.953 1.00 90.62 228 MET A CA 1
ATOM 1924 C C . MET A 1 228 ? 2.535 2.647 -7.947 1.00 90.62 228 MET A C 1
ATOM 1926 O O . MET A 1 228 ? 3.158 2.116 -8.861 1.00 90.62 228 MET A O 1
ATOM 1930 N N . SER A 1 229 ? 3.150 3.227 -6.911 1.00 91.06 229 SER A N 1
ATOM 1931 C CA . SER A 1 229 ? 4.613 3.191 -6.750 1.00 91.06 229 SER A CA 1
ATOM 1932 C C . SER A 1 229 ? 5.124 1.745 -6.664 1.00 91.06 229 SER A C 1
ATOM 1934 O O . SER A 1 229 ? 6.128 1.402 -7.279 1.00 91.06 229 SER A O 1
ATOM 1936 N N . SER A 1 230 ? 4.394 0.844 -5.995 1.00 95.38 230 SER A N 1
ATOM 1937 C CA . SER A 1 230 ? 4.767 -0.579 -5.957 1.00 95.38 230 SER A CA 1
ATOM 1938 C C . SER A 1 230 ? 4.569 -1.276 -7.310 1.00 95.38 230 SER A C 1
ATOM 1940 O O . SER A 1 230 ? 5.435 -2.034 -7.736 1.00 95.38 230 SER A O 1
ATOM 1942 N N . VAL A 1 231 ? 3.488 -0.989 -8.043 1.00 94.44 231 VAL A N 1
ATOM 1943 C CA . VAL A 1 231 ? 3.285 -1.501 -9.413 1.00 94.44 231 VAL A CA 1
ATOM 1944 C C . VAL A 1 231 ? 4.406 -1.020 -10.329 1.00 94.44 231 VAL A C 1
ATOM 1946 O O . VAL A 1 231 ? 4.974 -1.821 -11.068 1.00 94.44 231 VAL A O 1
ATOM 1949 N N . LYS A 1 232 ? 4.755 0.270 -10.267 1.00 91.94 232 LYS A N 1
ATOM 1950 C CA . LYS A 1 232 ? 5.867 0.868 -11.014 1.00 91.94 232 LYS A CA 1
ATOM 1951 C C . LYS A 1 232 ? 7.173 0.149 -10.694 1.00 91.94 232 LYS A C 1
ATOM 1953 O O . LYS A 1 232 ? 7.819 -0.340 -11.615 1.00 91.94 232 LYS A O 1
ATOM 1958 N N . ALA A 1 233 ? 7.488 -0.035 -9.410 1.00 94.31 233 ALA A N 1
ATOM 1959 C CA . ALA A 1 233 ? 8.658 -0.795 -8.980 1.00 94.31 233 ALA A CA 1
ATOM 1960 C C . ALA A 1 233 ? 8.681 -2.208 -9.579 1.00 94.31 233 ALA A C 1
ATOM 1962 O O . ALA A 1 233 ? 9.678 -2.633 -10.156 1.00 94.31 233 ALA A O 1
ATOM 1963 N N . TYR A 1 234 ? 7.566 -2.930 -9.476 1.00 96.44 234 TYR A N 1
ATOM 1964 C CA . TYR A 1 234 ? 7.482 -4.330 -9.878 1.00 96.44 234 TYR A CA 1
ATOM 1965 C C . TYR A 1 234 ? 7.528 -4.540 -11.398 1.00 96.44 234 TYR A C 1
ATOM 1967 O O . TYR A 1 234 ? 8.064 -5.542 -11.878 1.00 96.44 234 TYR A O 1
ATOM 1975 N N . THR A 1 235 ? 6.965 -3.598 -12.158 1.00 94.38 235 THR A N 1
ATOM 1976 C CA . THR A 1 235 ? 6.701 -3.770 -13.593 1.00 94.38 235 THR A CA 1
ATOM 1977 C C . THR A 1 235 ? 7.640 -2.981 -14.489 1.00 94.38 235 THR A C 1
ATOM 1979 O O . THR A 1 235 ? 7.781 -3.350 -15.654 1.00 94.38 235 THR A O 1
ATOM 1982 N N . ALA A 1 236 ? 8.285 -1.920 -14.000 1.00 91.75 236 ALA A N 1
ATOM 1983 C CA . ALA A 1 236 ? 9.142 -1.112 -14.852 1.00 91.75 236 ALA A CA 1
ATOM 1984 C C . ALA A 1 236 ? 10.343 -1.915 -15.371 1.00 91.75 236 ALA A C 1
ATOM 1986 O O . ALA A 1 236 ? 10.983 -2.708 -14.675 1.00 91.75 236 ALA A O 1
ATOM 1987 N N . ILE A 1 237 ? 10.643 -1.673 -16.638 1.00 89.81 237 ILE A N 1
ATOM 1988 C CA . ILE A 1 237 ? 11.813 -2.125 -17.369 1.00 89.81 237 ILE A CA 1
ATOM 1989 C C . ILE A 1 237 ? 12.594 -0.855 -17.666 1.00 89.81 237 ILE A C 1
ATOM 1991 O O . ILE A 1 237 ? 12.328 -0.169 -18.652 1.00 89.81 237 ILE A O 1
ATOM 1995 N N . ASP A 1 238 ? 13.519 -0.533 -16.772 1.00 83.06 238 ASP A N 1
ATOM 1996 C CA . ASP A 1 238 ? 14.465 0.560 -16.947 1.00 83.06 238 ASP A CA 1
ATOM 1997 C C . ASP A 1 238 ? 15.568 0.122 -17.931 1.00 83.06 238 ASP A C 1
ATOM 1999 O O . ASP A 1 238 ? 16.353 -0.777 -17.606 1.00 83.06 238 ASP A O 1
ATOM 2003 N N . PRO A 1 239 ? 15.606 0.672 -19.162 1.00 81.00 239 PRO A N 1
ATOM 2004 C CA . PRO A 1 239 ? 16.639 0.331 -20.132 1.00 81.00 239 PRO A CA 1
ATOM 2005 C C . PRO A 1 239 ? 17.957 1.063 -19.851 1.00 81.00 239 PRO A C 1
ATOM 2007 O O . PRO A 1 239 ? 18.944 0.809 -20.549 1.00 81.00 239 PRO A O 1
ATOM 2010 N N . ASN A 1 240 ? 17.977 2.000 -18.899 1.00 76.88 240 ASN A N 1
ATOM 2011 C CA . ASN A 1 240 ? 19.133 2.837 -18.651 1.00 76.88 240 ASN A CA 1
ATOM 2012 C C . ASN A 1 240 ? 20.220 2.077 -17.880 1.00 76.88 240 ASN A C 1
ATOM 2014 O O . ASN A 1 240 ? 19.933 1.225 -17.032 1.00 76.88 240 ASN A O 1
ATOM 2018 N N . PRO A 1 241 ? 21.499 2.389 -18.139 1.00 72.62 241 PRO A N 1
ATOM 2019 C CA . PRO A 1 241 ? 22.578 1.958 -17.268 1.00 72.62 241 PRO A CA 1
ATOM 2020 C C . PRO A 1 241 ? 22.377 2.461 -15.825 1.00 72.62 241 PRO A C 1
ATOM 2022 O O . PRO A 1 241 ? 21.850 3.554 -15.621 1.00 72.62 241 PRO A O 1
ATOM 2025 N N . PRO A 1 242 ? 22.856 1.722 -14.809 1.00 68.06 242 PRO A N 1
ATOM 2026 C CA . PRO A 1 242 ? 22.867 2.185 -13.423 1.00 68.06 242 PRO A CA 1
ATOM 2027 C C . PRO A 1 242 ? 23.446 3.603 -13.272 1.00 68.06 242 PRO A C 1
ATOM 2029 O O . PRO A 1 242 ? 24.603 3.834 -13.626 1.00 68.06 242 PRO A O 1
ATOM 2032 N N . GLY A 1 243 ? 22.664 4.531 -12.713 1.00 64.12 243 GLY A N 1
ATOM 2033 C CA . GLY A 1 243 ? 23.072 5.927 -12.504 1.00 64.12 243 GLY A CA 1
ATOM 2034 C C . GLY A 1 243 ? 22.905 6.847 -13.721 1.00 64.12 243 GLY A C 1
ATOM 2035 O O . GLY A 1 243 ? 23.256 8.021 -13.633 1.00 64.12 243 GLY A O 1
ATOM 2036 N N . GLU A 1 244 ? 22.374 6.352 -14.845 1.00 69.31 244 GLU A N 1
ATOM 2037 C CA . GLU A 1 244 ? 21.855 7.209 -15.911 1.00 69.31 244 GLU A CA 1
ATOM 2038 C C . GLU A 1 244 ? 20.367 7.467 -15.684 1.00 69.31 244 GLU A C 1
ATOM 2040 O O . GLU A 1 244 ? 19.529 6.597 -15.913 1.00 69.31 244 GLU A O 1
ATOM 2045 N N . TYR A 1 245 ? 20.030 8.686 -15.273 1.00 61.38 245 TYR A N 1
ATOM 2046 C CA . TYR A 1 245 ? 18.641 9.108 -15.181 1.00 61.38 245 TYR A CA 1
ATOM 2047 C C . TYR A 1 245 ? 18.159 9.624 -16.541 1.00 61.38 245 TYR A C 1
ATOM 2049 O O . TYR A 1 245 ? 18.451 10.751 -16.946 1.00 61.38 245 TYR A O 1
ATOM 2057 N N . LYS A 1 246 ? 17.439 8.777 -17.280 1.00 67.81 246 LYS A N 1
ATOM 2058 C CA . LYS A 1 246 ? 16.616 9.205 -18.415 1.00 67.81 246 LYS A CA 1
ATOM 2059 C C . LYS A 1 246 ? 15.218 8.676 -18.181 1.00 67.81 246 LYS A C 1
ATOM 2061 O O . LYS A 1 246 ? 14.962 7.491 -18.374 1.00 67.81 246 LYS A O 1
ATOM 2066 N N . LEU A 1 247 ? 14.318 9.575 -17.807 1.00 62.56 247 LEU A N 1
ATOM 2067 C CA . LEU A 1 247 ? 12.921 9.242 -17.545 1.00 62.56 247 LEU A CA 1
ATOM 2068 C C . LEU A 1 247 ? 12.195 8.646 -18.768 1.00 62.56 247 LEU A C 1
ATOM 2070 O O . LEU A 1 247 ? 11.121 8.078 -18.608 1.00 62.56 247 LEU A O 1
ATOM 2074 N N . TRP A 1 248 ? 12.784 8.690 -19.979 1.00 64.19 248 TRP A N 1
ATOM 2075 C CA . TRP A 1 248 ? 12.044 8.415 -21.212 1.00 64.19 248 TRP A CA 1
ATOM 2076 C C . TRP A 1 248 ? 12.746 7.568 -22.275 1.00 64.19 248 TRP A C 1
ATOM 2078 O O . TRP A 1 248 ? 13.886 7.870 -22.647 1.00 64.19 248 TRP A O 1
ATOM 2088 N N . PRO A 1 249 ? 12.014 6.624 -22.910 1.00 69.12 249 PRO A N 1
ATOM 2089 C CA . PRO A 1 249 ? 10.730 6.035 -22.494 1.00 69.12 249 PRO A CA 1
ATOM 2090 C C . PRO A 1 249 ? 10.933 4.812 -21.582 1.00 69.12 249 PRO A C 1
ATOM 2092 O O . PRO A 1 249 ? 11.572 3.836 -21.991 1.00 69.12 249 PRO A O 1
ATOM 2095 N N . LEU A 1 250 ? 10.339 4.833 -20.383 1.00 79.25 250 LEU A N 1
ATOM 2096 C CA . LEU A 1 250 ? 10.199 3.633 -19.557 1.00 79.25 250 LEU A CA 1
ATOM 2097 C C . LEU A 1 250 ? 9.235 2.646 -20.227 1.00 79.25 250 LEU A C 1
ATOM 2099 O O . LEU A 1 250 ? 8.258 3.022 -20.874 1.00 79.25 250 LEU A O 1
ATOM 2103 N N . LYS A 1 251 ? 9.524 1.352 -20.095 1.00 88.19 251 LYS A N 1
ATOM 2104 C CA . LYS A 1 251 ? 8.605 0.284 -20.505 1.00 88.19 251 LYS A CA 1
ATOM 2105 C C . LYS A 1 251 ? 8.092 -0.426 -19.268 1.00 88.19 251 LYS A C 1
ATOM 2107 O O . LYS A 1 251 ? 8.790 -0.485 -18.264 1.00 88.19 251 LYS A O 1
ATOM 2112 N N . PHE A 1 252 ? 6.909 -1.018 -19.361 1.00 90.44 252 PHE A N 1
ATOM 2113 C CA . PHE A 1 252 ? 6.331 -1.800 -18.274 1.00 90.44 252 PHE A CA 1
ATOM 2114 C C . PHE A 1 252 ? 6.002 -3.210 -18.752 1.00 90.44 252 PHE A C 1
ATOM 2116 O O . PHE A 1 252 ? 5.430 -3.401 -19.826 1.00 90.44 252 PHE A O 1
ATOM 2123 N N . ASP A 1 253 ? 6.379 -4.189 -17.944 1.00 93.81 253 ASP A N 1
ATOM 2124 C CA . ASP A 1 253 ? 6.074 -5.596 -18.146 1.00 93.81 253 ASP A CA 1
ATOM 2125 C C . ASP A 1 253 ? 4.603 -5.864 -17.789 1.00 93.81 253 ASP A C 1
ATOM 2127 O O . ASP A 1 253 ? 4.194 -5.775 -16.626 1.00 93.81 253 ASP A O 1
ATOM 2131 N N . LEU A 1 254 ? 3.793 -6.156 -18.811 1.00 92.94 254 LEU A N 1
ATOM 2132 C CA . LEU A 1 254 ? 2.358 -6.399 -18.654 1.00 92.94 254 LEU A CA 1
ATOM 2133 C C . LEU A 1 254 ? 2.063 -7.713 -17.920 1.00 92.94 254 LEU A C 1
ATOM 2135 O O . LEU A 1 254 ? 1.085 -7.775 -17.176 1.00 92.94 254 LEU A O 1
ATOM 2139 N N . GLU A 1 255 ? 2.902 -8.739 -18.073 1.00 96.25 255 GLU A N 1
ATOM 2140 C CA . GLU A 1 255 ? 2.712 -10.022 -17.390 1.00 96.25 255 GLU A CA 1
ATOM 2141 C C . GLU A 1 255 ? 2.963 -9.859 -15.889 1.00 96.25 255 GLU A C 1
ATOM 2143 O O . GLU A 1 255 ? 2.125 -10.248 -15.075 1.00 96.25 255 GLU A O 1
ATOM 2148 N N . LYS A 1 256 ? 4.037 -9.153 -15.515 1.00 96.12 256 LYS A N 1
ATOM 2149 C CA . LYS A 1 256 ? 4.281 -8.784 -14.111 1.00 96.12 256 LYS A CA 1
ATOM 2150 C C . LYS A 1 256 ? 3.193 -7.883 -13.544 1.00 96.12 256 LYS A C 1
ATOM 2152 O O . LYS A 1 256 ? 2.864 -7.980 -12.365 1.00 96.12 256 LYS A O 1
ATOM 2157 N N . ARG A 1 257 ? 2.616 -6.994 -14.358 1.00 95.56 257 ARG A N 1
ATOM 2158 C CA . ARG A 1 257 ? 1.492 -6.155 -13.919 1.00 95.56 257 ARG A CA 1
ATOM 2159 C C . ARG A 1 257 ? 0.284 -7.015 -13.569 1.00 95.56 257 ARG A C 1
ATOM 2161 O O . ARG A 1 257 ? -0.327 -6.801 -12.524 1.00 95.56 257 ARG A O 1
ATOM 2168 N N . LEU A 1 258 ? -0.040 -7.989 -14.419 1.00 96.19 258 LEU A N 1
ATOM 2169 C CA . LEU A 1 258 ? -1.095 -8.955 -14.137 1.00 96.19 258 LEU A CA 1
ATOM 2170 C C . LEU A 1 258 ? -0.786 -9.750 -12.863 1.00 96.19 258 LEU A C 1
ATOM 2172 O O . LEU A 1 258 ? -1.648 -9.826 -11.992 1.00 96.19 258 LEU A O 1
ATOM 2176 N N . GLU A 1 259 ? 0.429 -10.288 -12.723 1.00 98.06 259 GLU A N 1
ATOM 2177 C CA . GLU A 1 259 ? 0.866 -11.026 -11.527 1.00 98.06 259 GLU A CA 1
ATOM 2178 C C . GLU A 1 259 ? 0.667 -10.202 -10.250 1.00 98.06 259 GLU A C 1
ATOM 2180 O O . GLU A 1 259 ? 0.030 -10.673 -9.304 1.00 98.06 259 GLU A O 1
ATOM 2185 N N . PHE A 1 260 ? 1.120 -8.945 -10.257 1.00 97.69 260 PHE A N 1
ATOM 2186 C CA . PHE A 1 260 ? 0.965 -8.033 -9.129 1.00 97.69 260 PHE A CA 1
ATOM 2187 C C . PHE A 1 260 ? -0.506 -7.852 -8.750 1.00 97.69 260 PHE A C 1
ATOM 2189 O O . PHE A 1 260 ? -0.863 -7.965 -7.578 1.00 97.69 260 PHE A O 1
ATOM 2196 N N . TRP A 1 261 ? -1.383 -7.585 -9.723 1.00 97.25 261 TRP A N 1
ATOM 2197 C CA . TRP A 1 261 ? -2.800 -7.371 -9.433 1.00 97.25 261 TRP A CA 1
ATOM 2198 C C . TRP A 1 261 ? -3.519 -8.629 -8.975 1.00 97.25 261 TRP A C 1
ATOM 2200 O O . TRP A 1 261 ? -4.383 -8.536 -8.103 1.00 97.25 261 TRP A O 1
ATOM 2210 N N . LEU A 1 262 ? -3.171 -9.792 -9.532 1.00 98.19 262 LEU A N 1
ATOM 2211 C CA . LEU A 1 262 ? -3.705 -11.069 -9.072 1.00 98.19 262 LEU A CA 1
ATOM 2212 C C . LEU A 1 262 ? -3.347 -11.2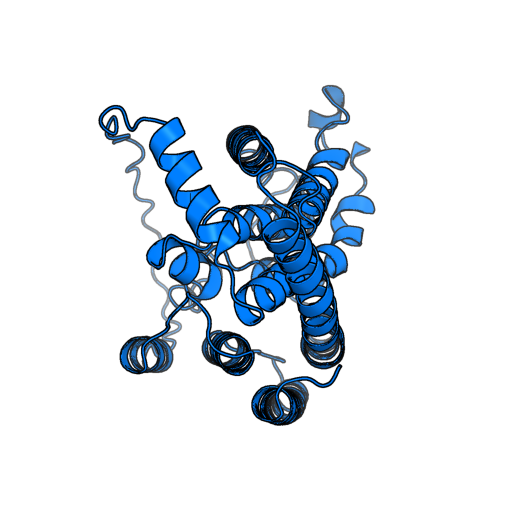74 -7.601 1.00 98.19 262 LEU A C 1
ATOM 2214 O O . LEU A 1 262 ? -4.255 -11.415 -6.787 1.00 98.19 262 LEU A O 1
ATOM 2218 N N . TRP A 1 263 ? -2.062 -11.174 -7.252 1.00 98.38 263 TRP A N 1
ATOM 2219 C CA . TRP A 1 263 ? -1.596 -11.275 -5.869 1.00 98.38 263 TRP A CA 1
ATOM 2220 C C . TRP A 1 263 ? -2.276 -10.247 -4.949 1.00 98.38 263 TRP A C 1
ATOM 2222 O O . TRP A 1 263 ? -2.795 -10.595 -3.883 1.00 98.38 263 TRP A O 1
ATOM 2232 N N . TRP A 1 264 ? -2.328 -8.980 -5.364 1.00 98.06 264 TRP A N 1
ATOM 2233 C CA . TRP A 1 264 ? -2.872 -7.903 -4.540 1.00 98.06 264 TRP A CA 1
ATOM 2234 C C . TRP A 1 264 ? -4.358 -8.124 -4.221 1.00 98.06 264 TRP A C 1
ATOM 2236 O O . TRP A 1 264 ? -4.784 -7.984 -3.071 1.00 98.06 264 TRP A O 1
ATOM 2246 N N . LEU A 1 265 ? -5.138 -8.536 -5.226 1.00 98.00 265 LEU A N 1
ATOM 2247 C CA . LEU A 1 265 ? -6.569 -8.793 -5.094 1.00 98.00 265 LEU A CA 1
ATOM 2248 C C . LEU A 1 265 ? -6.873 -10.094 -4.335 1.00 98.00 265 LEU A C 1
ATOM 2250 O O . LEU A 1 265 ? -7.758 -10.096 -3.479 1.00 98.00 265 LEU A O 1
ATOM 2254 N N . SER A 1 266 ? -6.169 -11.194 -4.628 1.00 97.81 266 SER A N 1
ATOM 2255 C CA . SER A 1 266 ? -6.500 -12.513 -4.070 1.00 97.81 266 SER A CA 1
ATOM 2256 C C . SER A 1 266 ? -5.797 -12.856 -2.760 1.00 97.81 266 SER A C 1
ATOM 2258 O O . SER A 1 266 ? -6.281 -13.730 -2.044 1.00 97.81 266 SER A O 1
ATOM 2260 N N . GLU A 1 267 ? -4.678 -12.207 -2.430 1.00 98.38 267 GLU A N 1
ATOM 2261 C CA . GLU A 1 267 ? -3.866 -12.546 -1.253 1.00 98.38 267 GLU A CA 1
ATOM 2262 C C . GLU A 1 267 ? -3.660 -11.354 -0.317 1.00 98.38 267 GLU A C 1
ATOM 2264 O O . GLU A 1 267 ? -3.982 -11.448 0.873 1.00 98.38 267 GLU A O 1
ATOM 2269 N N . ALA A 1 268 ? -3.178 -10.219 -0.838 1.00 98.12 268 ALA A N 1
ATOM 2270 C CA . ALA A 1 268 ? -2.790 -9.086 0.002 1.00 98.12 268 ALA A CA 1
ATOM 2271 C C . ALA A 1 268 ? -3.980 -8.483 0.765 1.00 98.12 268 ALA A C 1
ATOM 2273 O O . ALA A 1 268 ? -3.884 -8.265 1.975 1.00 98.12 268 ALA A O 1
ATOM 2274 N N . ILE A 1 269 ? -5.121 -8.257 0.097 1.00 97.44 269 ILE A N 1
ATOM 2275 C CA . ILE A 1 269 ? -6.328 -7.712 0.746 1.00 97.44 269 ILE A CA 1
ATOM 2276 C C . ILE A 1 269 ? -6.881 -8.653 1.835 1.00 97.44 269 ILE A C 1
ATOM 2278 O O . ILE A 1 269 ? -7.063 -8.188 2.967 1.00 97.44 269 ILE A O 1
ATOM 2282 N N . PRO A 1 270 ? -7.124 -9.959 1.577 1.00 98.00 270 PRO A N 1
ATOM 2283 C CA . PRO A 1 270 ? -7.520 -10.889 2.636 1.00 98.00 270 PRO A CA 1
ATOM 2284 C C . PRO A 1 270 ? -6.539 -10.914 3.813 1.00 98.00 270 PRO A C 1
ATOM 2286 O O . PRO A 1 270 ? -6.958 -10.842 4.970 1.00 98.00 270 PRO A O 1
ATOM 2289 N N . GLN A 1 271 ? -5.231 -10.966 3.543 1.00 98.00 271 GLN A N 1
ATOM 2290 C CA . GLN A 1 271 ? -4.213 -10.990 4.592 1.00 98.00 271 GLN A CA 1
ATOM 2291 C C . GLN A 1 271 ? -4.221 -9.703 5.429 1.00 98.00 271 GLN A C 1
ATOM 2293 O O . GLN A 1 271 ? -4.131 -9.764 6.659 1.00 98.00 271 GLN A O 1
ATOM 2298 N N . ALA A 1 272 ? -4.373 -8.542 4.790 1.00 97.44 272 ALA A N 1
ATOM 2299 C CA . ALA A 1 272 ? -4.466 -7.257 5.470 1.00 97.44 272 ALA A CA 1
ATOM 2300 C C . ALA A 1 272 ? -5.664 -7.197 6.431 1.00 97.44 272 ALA A C 1
ATOM 2302 O O . ALA A 1 272 ? -5.543 -6.694 7.551 1.00 97.44 272 ALA A O 1
ATOM 2303 N N . TRP A 1 273 ? -6.805 -7.768 6.034 1.00 97.06 273 TRP A N 1
ATOM 2304 C CA . TRP A 1 273 ? -7.999 -7.854 6.875 1.00 97.06 273 TRP A CA 1
ATOM 2305 C C . TRP A 1 273 ? -7.794 -8.717 8.128 1.00 97.06 273 TRP A C 1
ATOM 2307 O O . TRP A 1 273 ? -8.228 -8.348 9.225 1.00 97.06 273 TRP A O 1
ATOM 2317 N N . GLU A 1 274 ? -7.092 -9.845 7.997 1.00 96.50 274 GLU A N 1
ATOM 2318 C CA . GLU A 1 274 ? -6.740 -10.701 9.138 1.00 96.50 274 GLU A CA 1
ATOM 2319 C C . GLU A 1 274 ? -5.788 -9.999 10.115 1.00 96.50 274 GLU A C 1
ATOM 2321 O O . GLU A 1 274 ? -5.976 -10.043 11.339 1.00 96.50 274 GLU A O 1
ATOM 2326 N N . LEU A 1 275 ? -4.782 -9.300 9.584 1.00 96.69 275 LEU A N 1
ATOM 2327 C CA . LEU A 1 275 ? -3.842 -8.521 10.391 1.00 96.69 275 LEU A CA 1
ATOM 2328 C C . LEU A 1 275 ? -4.548 -7.379 11.127 1.00 96.69 275 LEU A C 1
ATOM 2330 O O . LEU A 1 275 ? -4.298 -7.169 12.318 1.00 96.69 275 LEU A O 1
ATOM 2334 N N . ALA A 1 276 ? -5.485 -6.700 10.462 1.00 95.44 276 ALA A N 1
ATOM 2335 C CA . ALA A 1 276 ? -6.292 -5.645 11.063 1.00 95.44 276 ALA A CA 1
ATOM 2336 C C . ALA A 1 276 ? -7.088 -6.136 12.269 1.00 95.44 276 ALA A C 1
ATOM 2338 O O . ALA A 1 276 ? -7.107 -5.477 13.309 1.00 95.44 276 ALA A O 1
ATOM 2339 N N . HIS A 1 277 ? -7.679 -7.329 12.165 1.00 91.94 277 HIS A N 1
ATOM 2340 C CA . HIS A 1 277 ? -8.398 -7.928 13.280 1.00 91.94 277 HIS A CA 1
ATOM 2341 C C . HIS A 1 277 ? -7.486 -8.180 14.492 1.00 91.94 277 HIS A C 1
ATOM 2343 O O . HIS A 1 277 ? -7.866 -7.934 15.639 1.00 91.94 277 HIS A O 1
ATOM 2349 N N . THR A 1 278 ? -6.255 -8.629 14.245 1.00 91.25 278 THR A N 1
ATOM 2350 C CA . THR A 1 278 ? -5.271 -8.858 15.311 1.00 91.25 278 THR A CA 1
ATOM 2351 C C . THR A 1 278 ? -4.853 -7.546 15.985 1.00 91.25 278 THR A C 1
ATOM 2353 O O . THR A 1 278 ? -4.821 -7.475 17.217 1.00 91.25 278 THR A O 1
ATOM 2356 N N . SER A 1 279 ? -4.580 -6.496 15.202 1.00 89.06 279 SER A N 1
ATOM 2357 C CA . SER A 1 279 ? -4.215 -5.164 15.711 1.00 89.06 279 SER A CA 1
ATOM 2358 C C . SER A 1 279 ? -5.331 -4.524 16.544 1.00 89.06 279 SER A C 1
ATOM 2360 O O . SER A 1 279 ? -5.078 -4.016 17.639 1.00 89.06 279 SER A O 1
ATOM 2362 N N . GLU A 1 280 ? -6.576 -4.597 16.074 1.00 84.25 280 GLU A N 1
ATOM 2363 C CA . GLU A 1 280 ? -7.746 -4.042 16.764 1.00 84.25 280 GLU A CA 1
ATOM 2364 C C . GLU A 1 280 ? -7.951 -4.678 18.153 1.00 84.25 280 GLU A C 1
ATOM 2366 O O . GLU A 1 280 ? -8.177 -3.977 19.150 1.00 84.25 280 GLU A O 1
ATOM 2371 N N . ASN A 1 281 ? -7.797 -6.003 18.249 1.00 82.25 281 ASN A N 1
ATOM 2372 C CA . ASN A 1 281 ? -7.910 -6.741 19.509 1.00 82.25 281 ASN A CA 1
ATOM 2373 C C . ASN A 1 281 ? -6.798 -6.373 20.503 1.00 82.25 281 ASN A C 1
ATOM 2375 O O . ASN A 1 281 ? -7.059 -6.200 21.700 1.00 82.25 281 ASN A O 1
ATOM 2379 N N . GLN A 1 282 ? -5.563 -6.202 20.020 1.00 82.69 282 GLN A N 1
ATOM 2380 C CA . GLN A 1 282 ? -4.435 -5.796 20.862 1.00 82.69 282 GLN A CA 1
ATOM 2381 C C . GLN A 1 282 ? -4.686 -4.419 21.486 1.00 82.69 282 GLN A C 1
ATOM 2383 O O . GLN A 1 282 ? -4.510 -4.240 22.689 1.00 82.69 282 GLN A O 1
ATOM 2388 N N . ILE A 1 283 ? -5.205 -3.463 20.722 1.00 77.00 283 ILE A N 1
ATOM 2389 C CA . ILE A 1 283 ? -5.449 -2.102 21.220 1.00 77.00 283 ILE A CA 1
ATOM 2390 C C . ILE A 1 283 ? -6.668 -2.050 22.144 1.00 77.00 283 ILE A C 1
ATOM 2392 O O . ILE A 1 283 ? -6.650 -1.364 23.170 1.00 77.00 283 ILE A O 1
ATOM 2396 N N . SER A 1 284 ? -7.710 -2.819 21.831 1.00 77.44 284 SER A N 1
ATOM 2397 C CA . SER A 1 284 ? -8.903 -2.928 22.674 1.00 77.44 284 SER A CA 1
ATOM 2398 C C . SER A 1 284 ? -8.594 -3.544 24.042 1.00 77.44 284 SER A C 1
ATOM 2400 O O . SER A 1 284 ? -9.146 -3.099 25.050 1.00 77.44 284 SER A O 1
ATOM 2402 N N . SER A 1 285 ? -7.683 -4.520 24.108 1.00 74.75 285 SER A N 1
ATOM 2403 C CA . SER A 1 285 ? -7.247 -5.108 25.384 1.00 74.75 285 SER A CA 1
ATOM 2404 C C . SER A 1 285 ? -6.427 -4.130 26.236 1.00 74.75 285 SER A C 1
ATOM 2406 O O . SER A 1 285 ? -6.654 -4.045 27.443 1.00 74.75 285 SER A O 1
ATOM 2408 N N . VAL A 1 286 ? -5.574 -3.301 25.620 1.00 73.38 286 VAL A N 1
ATOM 2409 C CA . VAL A 1 286 ? -4.854 -2.213 26.312 1.00 73.38 286 VAL A CA 1
ATOM 2410 C C . VAL A 1 286 ? -5.820 -1.169 26.886 1.00 73.38 286 VAL A C 1
ATOM 2412 O O . VAL A 1 286 ? -5.633 -0.727 28.015 1.00 73.38 286 VAL A O 1
ATOM 2415 N N . LYS A 1 287 ? -6.888 -0.802 26.160 1.00 69.75 287 LYS A N 1
ATOM 2416 C CA . LYS A 1 287 ? -7.902 0.154 26.654 1.00 69.75 287 LYS A CA 1
ATOM 2417 C C . LYS A 1 287 ? -8.685 -0.382 27.860 1.00 69.75 287 LYS A C 1
ATOM 2419 O O . LYS A 1 287 ? -9.003 0.388 28.761 1.00 69.75 287 LYS A O 1
ATOM 2424 N N . LYS A 1 288 ? -8.999 -1.683 27.882 1.00 71.62 288 LYS A N 1
ATOM 2425 C CA . LYS A 1 288 ? -9.777 -2.315 28.965 1.00 71.62 288 LYS A CA 1
ATOM 2426 C C . LYS A 1 288 ? -8.972 -2.529 30.247 1.00 71.62 288 LYS A C 1
ATOM 2428 O O . LYS A 1 288 ? -9.544 -2.447 31.327 1.00 71.62 288 LYS A O 1
ATOM 2433 N N . ASN A 1 289 ? -7.664 -2.757 30.140 1.00 70.75 289 ASN A N 1
ATOM 2434 C CA . ASN A 1 289 ? -6.818 -3.116 31.285 1.00 70.75 289 ASN A CA 1
ATOM 2435 C C . ASN A 1 289 ? -6.226 -1.921 32.053 1.00 70.75 289 ASN A C 1
ATOM 2437 O O . ASN A 1 289 ? -5.394 -2.112 32.936 1.00 70.75 289 ASN A O 1
ATOM 2441 N N . GLY A 1 290 ? -6.708 -0.707 31.792 1.00 49.03 290 GLY A N 1
ATOM 2442 C CA . GLY A 1 290 ? -6.443 0.439 32.648 1.00 49.03 290 GLY A CA 1
ATOM 2443 C C . GLY A 1 290 ? -5.261 1.296 32.208 1.00 49.03 290 GLY A C 1
ATOM 2444 O O . GLY A 1 290 ? -4.269 0.842 31.647 1.00 49.03 290 GLY A O 1
ATOM 2445 N N . THR A 1 291 ? -5.443 2.582 32.474 1.00 48.84 291 THR A N 1
ATOM 2446 C CA . THR A 1 291 ? -4.532 3.721 32.389 1.00 48.84 291 THR A CA 1
ATOM 2447 C C . THR A 1 291 ? -3.049 3.338 32.433 1.00 48.84 291 THR A C 1
ATOM 2449 O O . THR A 1 291 ? -2.424 3.318 33.492 1.00 48.84 291 THR A O 1
ATOM 2452 N N . VAL A 1 292 ? -2.452 3.097 31.264 1.00 44.81 292 VAL A N 1
ATOM 2453 C CA . VAL A 1 292 ? -0.998 3.181 31.122 1.00 44.81 292 VAL A CA 1
ATOM 2454 C C . VAL A 1 292 ? -0.657 4.653 31.319 1.00 44.81 292 VAL A C 1
ATOM 2456 O O . VAL A 1 292 ? -0.963 5.485 30.463 1.00 44.81 292 VAL A O 1
ATOM 2459 N N . LYS A 1 293 ? -0.106 4.985 32.492 1.00 38.41 293 LYS A N 1
ATOM 2460 C CA . LYS A 1 293 ? 0.577 6.262 32.704 1.00 38.41 293 LYS A CA 1
ATOM 2461 C C . LYS A 1 293 ? 1.718 6.315 31.685 1.00 38.41 293 LYS A C 1
ATOM 2463 O O . LYS A 1 293 ? 2.639 5.506 31.770 1.00 38.41 293 LYS A O 1
ATOM 2468 N N . PHE A 1 294 ? 1.566 7.185 30.691 1.00 41.53 294 PHE A N 1
ATOM 2469 C CA . PHE A 1 294 ? 2.638 7.606 29.795 1.00 41.53 294 PHE A CA 1
ATOM 2470 C C . PHE A 1 294 ? 3.431 8.721 30.466 1.00 41.53 294 PHE A C 1
ATOM 2472 O O . PHE A 1 294 ? 2.787 9.513 31.193 1.00 41.53 294 PHE A O 1
#

Foldseek 3Di:
DDQQPQLVVLLVVLLVVLVVDPLSDDDLLSLVSNLPSSDDFPQDDDPVNSVVLVPLDDDLDDDDDDDDPPPDDPPPDPDDPPVVVLVVLQVVLLVGDLSNQLVLQLLLVLLVVLVVLLQVDPCVQQPCVVPDPPPSCLLVVLSVLSVCVLQVNDGLVVLVVSLVVVVVVLPPCQQFFFLLNNLSSLLSNLSSCCSSVVPPSVLVCQLSPVPRPAPSPPDDPPRNDSNVSSQCNQFWDRPDDGNHDDPPPIDGHSVSSSVSSCCSSPPSSVVSSVSSVVSVVSSVVVVVVDDPPD

pLDDT: mean 77.3, std 18.91, range [36.56, 98.38]

Secondary structure (DSSP, 8-state):
-PPPHHHHHHHHHHHHHHHH-TT----HHHHHHHHHHT---S----HHHHHHHHH-------PPP----------------HHHHHHHHHHHHTT--HHHHHHHHHHHHHHHHHHHHHHHS-GGG-GGGGT-SHHHHHHHHHHHHHHHHHTT-S-HHHHHHHHHHHHHHHTTSTTTS-HHHHHHHHHHHHHHHHHHHTT-HHHHHHHHHGGGS-TT-S----S--HHHHHHHHHHEE--SPTT----TT-EE-HHHHHHHHHHIIIIIHHHHHHHHHHHHHHHHHHHHT-----

Radius of gyration: 19.78 Å; chains: 1; bounding box: 52×45×59 Å